Protein AF-A0A0C2IZR2-F1 (afdb_monomer)

Mean predicted aligned error: 8.66 Å

Foldseek 3Di:
DDDPPPPPPPPPPLVVLLVVLQVQLVVCVVVVVLQSSLVSLLVSLVSCVVVVPPPDDSLVSLVSSLVSCLVVVHPVSLVSLVVNLVVCVVVVVLLVSLLSLQVVLVSCCPRNVNNPSSVVSLVVSVVSCVVVVPDADALDQAADVVVPPDLVVLVVSLLVQWDFDDDPPDDTQTGGRDGNRRVVNNVVSLVVNLVVLVVVCVVVVPDPVSVVVNVQVVCCSPVSDNPPPVPPPPPPDPDDPDD

Secondary structure (DSSP, 8-state):
-------------HHHHHHHHHHHHHHHHHTT-HHHHHHHHHHHHHHHHHHT-TTS-HHHHHHHHHHHHHHTT-TTHHHHHHHHHHHHHHTT-HHHHHHHHHHHHHHHHHTS--HHHHHHHHHHHHHHHHHTT-----S-SS--GGG--SHHHHHHHHHTTEEEEE-TTS-EEEEE---TTTHHHHHHHHHHHHHHHHHHHHHHTT-HHHHHHHHHHHHHHHHS-GGGSTTS----PPP----

Organism: Thelohanellus kitauei (NCBI:txid669202)

Radius of gyration: 22.25 Å; Cα contacts (8 Å, |Δi|>4): 251; chains: 1; bounding box: 44×68×84 Å

Nearest PDB structures (foldseek):
  3j97-assembly1_H  TM=5.679E-01  e=3.092E-03  Rattus norvegicus
  1qqe-assembly1_A  TM=5.586E-01  e=1.164E-02  Saccharomyces cerevisiae
  3q15-assembly2_B-3  TM=6.117E-01  e=2.971E-01  Bacillus subtilis
  3q15-assembly1_A-2  TM=6.081E-01  e=7.931E-01  Bacillus subtilis
  8rte-assembly1_A  TM=4.780E-01  e=1.739E+00  Bacillus phage phi105

Solvent-accessible surface area (backbone atoms only — not comparable to full-atom values): 13686 Å² total; per-residue (Å²): 132,87,80,81,76,74,77,73,72,75,76,71,58,62,66,58,54,35,54,51,26,47,52,50,15,52,53,25,49,77,70,68,39,33,64,62,16,15,53,26,20,40,52,25,18,53,50,33,61,76,67,61,45,92,89,58,63,33,53,63,31,22,50,55,13,29,54,30,15,57,75,72,63,41,74,68,28,58,61,33,52,52,50,40,34,52,50,28,51,75,71,68,37,56,67,60,23,33,37,49,22,31,56,51,13,49,43,27,40,72,73,66,63,32,57,67,61,13,47,54,26,27,52,51,25,52,52,52,26,62,76,69,70,51,86,84,69,73,67,48,59,69,66,58,69,86,82,44,82,46,69,66,61,47,50,54,57,54,53,55,31,47,45,75,43,80,52,81,94,66,63,71,47,61,41,69,56,64,44,76,70,18,40,66,18,48,53,53,48,51,55,50,53,54,53,52,54,55,52,53,46,71,76,53,67,88,44,75,70,62,55,52,55,51,54,52,49,53,48,42,74,71,62,66,47,91,71,73,69,79,78,62,79,78,82,75,74,80,81,81,80,83,129

InterPro domains:
  IPR000744 NSF attachment protein [PF14938] (25-128)
  IPR011990 Tetratricopeptide-like helical domain superfamily [G3DSA:1.25.40.10] (6-137)
  IPR011990 Tetratricopeptide-like helical domain superfamily [SSF48452] (17-133)

pLDDT: mean 84.81, std 19.05, range [30.58, 98.69]

Structure (mmCIF, N/CA/C/O backbone):
data_AF-A0A0C2IZR2-F1
#
_entry.id   AF-A0A0C2IZR2-F1
#
loop_
_atom_site.group_PDB
_atom_site.id
_atom_site.type_symbol
_atom_site.label_atom_id
_atom_site.label_alt_id
_atom_site.label_comp_id
_atom_site.label_asym_id
_atom_site.label_entity_id
_atom_site.label_seq_id
_atom_site.pdbx_PDB_ins_code
_atom_site.Cartn_x
_atom_site.Cartn_y
_atom_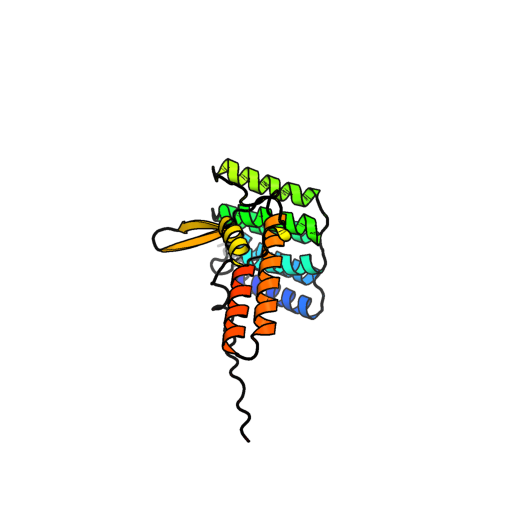site.Cartn_z
_atom_site.occupancy
_atom_site.B_iso_or_equiv
_atom_site.auth_seq_id
_atom_site.auth_comp_id
_atom_site.auth_asym_id
_atom_site.auth_atom_id
_atom_site.pdbx_PDB_model_num
ATOM 1 N N . MET A 1 1 ? 20.122 10.243 -57.648 1.00 49.22 1 MET A N 1
ATOM 2 C CA . MET A 1 1 ? 18.902 10.134 -56.819 1.00 49.22 1 MET A CA 1
ATOM 3 C C . MET A 1 1 ? 19.322 9.645 -55.444 1.00 49.22 1 MET A C 1
ATOM 5 O O . MET A 1 1 ? 19.945 8.592 -55.397 1.00 49.22 1 MET A O 1
ATOM 9 N N . PRO A 1 2 ? 19.104 10.403 -54.358 1.00 53.09 2 PRO A N 1
ATOM 10 C CA . PRO A 1 2 ? 19.532 9.972 -53.035 1.00 53.09 2 PRO A CA 1
ATOM 11 C C . PRO A 1 2 ? 18.584 8.883 -52.522 1.00 53.09 2 PRO A C 1
ATOM 13 O O . PRO A 1 2 ? 17.389 9.109 -52.339 1.00 53.09 2 PRO A O 1
ATOM 16 N N . THR A 1 3 ? 19.127 7.686 -52.327 1.00 60.25 3 THR A N 1
ATOM 17 C CA . THR A 1 3 ? 18.471 6.565 -51.657 1.00 60.25 3 THR A CA 1
ATOM 18 C C . THR A 1 3 ? 18.215 6.967 -50.211 1.00 60.25 3 THR A C 1
ATOM 20 O O . THR A 1 3 ? 19.129 7.052 -49.394 1.00 60.25 3 THR A O 1
ATOM 23 N N . ASN A 1 4 ? 16.954 7.260 -49.905 1.00 53.78 4 ASN A N 1
ATOM 24 C CA . ASN A 1 4 ? 16.486 7.499 -48.551 1.00 53.78 4 ASN A CA 1
ATOM 25 C C . ASN A 1 4 ? 16.528 6.160 -47.801 1.00 53.78 4 ASN A C 1
ATOM 27 O O . ASN A 1 4 ? 15.567 5.389 -47.820 1.00 53.78 4 ASN A O 1
ATOM 31 N N . ILE A 1 5 ? 17.687 5.850 -47.215 1.00 59.78 5 ILE A N 1
ATOM 32 C CA . ILE A 1 5 ? 17.858 4.744 -46.276 1.00 59.78 5 ILE A CA 1
ATOM 33 C C . ILE A 1 5 ? 17.049 5.133 -45.039 1.00 59.78 5 ILE A C 1
ATOM 35 O O . ILE A 1 5 ? 17.552 5.771 -44.115 1.00 59.78 5 ILE A O 1
ATOM 39 N N . ARG A 1 6 ? 15.758 4.782 -45.045 1.00 56.78 6 ARG A N 1
ATOM 40 C CA . ARG A 1 6 ? 14.949 4.720 -43.831 1.00 56.78 6 ARG A CA 1
ATOM 41 C C . ARG A 1 6 ? 15.668 3.750 -42.909 1.00 56.78 6 ARG A C 1
ATOM 43 O O . ARG A 1 6 ? 15.562 2.541 -43.085 1.00 56.78 6 ARG A O 1
ATOM 50 N N . GLN A 1 7 ? 16.422 4.291 -41.956 1.00 50.88 7 GLN A N 1
ATOM 51 C CA . GLN A 1 7 ? 16.846 3.555 -40.779 1.00 50.88 7 GLN A CA 1
ATOM 52 C C . GLN A 1 7 ? 15.573 2.962 -40.179 1.00 50.88 7 GLN A C 1
ATOM 54 O O . GLN A 1 7 ? 14.764 3.675 -39.580 1.00 50.88 7 GLN A O 1
ATOM 59 N N . SER A 1 8 ? 15.353 1.668 -40.406 1.00 53.56 8 SER A N 1
ATOM 60 C CA . SER A 1 8 ? 14.398 0.901 -39.633 1.00 53.56 8 SER A CA 1
ATOM 61 C C . SER A 1 8 ? 14.928 0.964 -38.212 1.00 53.56 8 SER A C 1
ATOM 63 O O . SER A 1 8 ? 15.852 0.229 -37.865 1.00 53.56 8 SER A O 1
ATOM 65 N N . LYS A 1 9 ? 14.420 1.910 -37.411 1.00 53.66 9 LYS A N 1
ATOM 66 C CA . LYS A 1 9 ? 14.539 1.832 -35.958 1.00 53.66 9 LYS A CA 1
ATOM 67 C C . LYS A 1 9 ? 14.111 0.413 -35.633 1.00 53.66 9 LYS A C 1
ATOM 69 O O . LYS A 1 9 ? 12.948 0.082 -35.861 1.00 53.66 9 LYS A O 1
ATOM 74 N N . SER A 1 10 ? 15.065 -0.431 -35.242 1.00 57.91 10 SER A N 1
ATOM 75 C CA . SER A 1 10 ? 14.760 -1.770 -34.772 1.00 57.91 10 SER A CA 1
ATOM 76 C C . SER A 1 10 ? 13.789 -1.540 -33.634 1.00 57.91 10 SER A C 1
ATOM 78 O O . SER A 1 10 ? 14.157 -0.941 -32.620 1.00 57.91 10 SER A O 1
ATOM 80 N N . TYR A 1 11 ? 12.525 -1.857 -33.876 1.00 61.53 11 TYR A N 1
ATOM 81 C CA . TYR A 1 11 ? 11.496 -1.797 -32.867 1.00 61.53 11 TYR A CA 1
ATOM 82 C C . TYR A 1 11 ? 11.918 -2.854 -31.860 1.00 61.53 11 TYR A C 1
ATOM 84 O O . TYR A 1 11 ? 11.708 -4.042 -32.085 1.00 61.53 11 TYR A O 1
ATOM 92 N N . ILE A 1 12 ? 12.682 -2.436 -30.849 1.00 73.44 12 ILE A N 1
ATOM 93 C CA . ILE A 1 12 ? 13.034 -3.323 -29.758 1.00 73.44 12 ILE A CA 1
ATOM 94 C C . ILE A 1 12 ? 11.690 -3.695 -29.164 1.00 73.44 12 ILE A C 1
ATOM 96 O O . ILE A 1 12 ? 10.932 -2.814 -28.754 1.00 73.44 12 ILE A O 1
ATOM 100 N N . ASP A 1 13 ? 11.374 -4.981 -29.226 1.00 90.31 13 ASP A N 1
ATOM 101 C CA . ASP A 1 13 ? 10.144 -5.505 -28.675 1.00 90.31 13 ASP A CA 1
ATOM 102 C C . ASP A 1 13 ? 10.165 -5.244 -27.167 1.00 90.31 13 ASP A C 1
ATOM 104 O O . ASP A 1 13 ? 10.861 -5.913 -26.405 1.00 90.31 13 ASP A O 1
ATOM 108 N N . VAL A 1 14 ? 9.455 -4.200 -26.742 1.00 91.25 14 VAL A N 1
ATOM 109 C CA . VAL A 1 14 ? 9.407 -3.762 -25.345 1.00 91.25 14 VAL A CA 1
ATOM 110 C C . VAL A 1 14 ? 8.859 -4.884 -24.458 1.00 91.25 14 VAL A C 1
ATOM 112 O O . VAL A 1 14 ? 9.279 -5.011 -23.308 1.00 91.25 14 VAL A O 1
ATOM 115 N N . GLY A 1 15 ? 7.995 -5.745 -25.010 1.00 91.56 15 GLY A N 1
ATOM 116 C CA . GLY A 1 15 ? 7.518 -6.949 -24.336 1.00 91.56 15 GLY A CA 1
ATOM 117 C C . GLY A 1 15 ? 8.670 -7.885 -23.979 1.00 91.56 15 GLY A C 1
ATOM 118 O O . GLY A 1 15 ? 8.774 -8.314 -22.832 1.00 91.56 15 GLY A O 1
ATOM 119 N N . SER A 1 16 ? 9.599 -8.120 -24.910 1.00 93.25 16 SER A N 1
ATOM 120 C CA . SER A 1 16 ? 10.791 -8.934 -24.639 1.00 93.25 16 SER A CA 1
ATOM 121 C C . SER A 1 16 ? 11.684 -8.344 -23.540 1.00 93.25 16 SER A C 1
ATOM 123 O O . SER A 1 16 ? 12.190 -9.090 -22.704 1.00 93.25 16 SER A O 1
ATOM 125 N N . ILE A 1 17 ? 11.835 -7.011 -23.476 1.00 95.06 17 ILE A N 1
ATOM 126 C CA . ILE A 1 17 ? 12.589 -6.351 -22.395 1.00 95.06 17 ILE A CA 1
ATOM 127 C C . ILE A 1 17 ? 11.909 -6.613 -21.051 1.00 95.06 17 ILE A C 1
ATOM 129 O O . ILE A 1 17 ? 12.579 -7.003 -20.097 1.00 95.06 17 ILE A O 1
ATOM 133 N N . TYR A 1 18 ? 10.592 -6.408 -20.976 1.00 95.62 18 TYR A N 1
ATOM 134 C CA . TYR A 1 18 ? 9.828 -6.644 -19.755 1.00 95.62 18 TYR A CA 1
ATOM 135 C C . TYR A 1 18 ? 9.973 -8.092 -19.272 1.00 95.62 18 TYR A C 1
ATOM 137 O O . TYR A 1 18 ? 10.346 -8.313 -18.122 1.00 95.62 18 TYR A O 1
ATOM 145 N N . VAL A 1 19 ? 9.749 -9.074 -20.153 1.00 95.75 19 VAL A N 1
ATOM 146 C CA . VAL A 1 19 ? 9.847 -10.504 -19.813 1.00 95.75 19 VAL A CA 1
ATOM 147 C C . VAL A 1 19 ? 11.253 -10.861 -19.328 1.00 95.75 19 VAL A C 1
ATOM 149 O O . VAL A 1 19 ? 11.392 -11.566 -18.329 1.00 95.75 19 VAL A O 1
ATOM 152 N N . ASN A 1 20 ? 12.295 -10.330 -19.972 1.00 96.50 20 ASN A N 1
ATOM 153 C CA . ASN A 1 20 ? 13.675 -10.547 -19.539 1.00 96.50 20 ASN A CA 1
ATOM 154 C C . ASN A 1 20 ? 13.940 -9.967 -18.143 1.00 96.50 20 ASN A C 1
ATOM 156 O O . ASN A 1 20 ? 14.563 -10.634 -17.322 1.00 96.50 20 ASN A O 1
ATOM 160 N N . LEU A 1 21 ? 13.457 -8.755 -17.849 1.00 97.88 21 LEU A N 1
ATOM 161 C CA . LEU A 1 21 ? 13.617 -8.140 -16.526 1.00 97.88 21 LEU A CA 1
ATOM 162 C C . LEU A 1 21 ? 12.869 -8.918 -15.437 1.00 97.88 21 LEU A C 1
ATOM 164 O O . LEU A 1 21 ? 13.428 -9.135 -14.365 1.00 97.88 21 LEU A O 1
ATOM 168 N N . MET A 1 22 ? 11.652 -9.392 -15.722 1.00 98.06 22 MET A N 1
ATOM 169 C CA . MET A 1 22 ? 10.899 -10.261 -14.809 1.00 98.06 22 MET A CA 1
ATOM 170 C C . MET A 1 22 ? 11.651 -11.570 -14.539 1.00 98.06 22 MET A C 1
ATOM 172 O O . MET A 1 22 ? 11.776 -11.982 -13.391 1.00 98.06 22 MET A O 1
ATOM 176 N N . HIS A 1 23 ? 12.208 -12.201 -15.577 1.00 97.81 23 HIS A N 1
ATOM 177 C CA . HIS A 1 23 ? 12.987 -13.431 -15.424 1.00 97.81 23 HIS A CA 1
ATOM 178 C C . HIS A 1 23 ? 14.264 -13.219 -14.600 1.00 97.81 23 HIS A C 1
ATOM 180 O O . HIS A 1 23 ? 14.569 -14.032 -13.728 1.00 97.81 23 HIS A O 1
ATOM 186 N N . ILE A 1 24 ? 14.980 -12.112 -14.833 1.00 98.25 24 ILE A N 1
ATOM 187 C CA . ILE A 1 24 ? 16.135 -11.718 -14.016 1.00 98.25 24 ILE A CA 1
ATOM 188 C C . ILE A 1 24 ? 15.706 -11.563 -12.556 1.00 98.25 24 ILE A C 1
ATOM 190 O O . ILE A 1 24 ? 16.357 -12.130 -11.685 1.00 98.25 24 ILE A O 1
ATOM 194 N N . ALA A 1 25 ? 14.604 -10.858 -12.287 1.00 98.31 25 ALA A N 1
ATOM 195 C CA . ALA A 1 25 ? 14.116 -10.661 -10.926 1.00 98.31 25 ALA A CA 1
ATOM 196 C C . ALA A 1 25 ? 13.839 -11.994 -10.208 1.00 98.31 25 ALA A C 1
ATOM 198 O O . ALA A 1 25 ? 14.277 -12.178 -9.072 1.00 98.31 25 ALA A O 1
ATOM 199 N N . GLU A 1 26 ? 13.193 -12.953 -10.880 1.00 98.12 26 GLU A N 1
ATOM 200 C CA . GLU A 1 26 ? 12.957 -14.288 -10.313 1.00 98.12 26 GLU A CA 1
ATOM 201 C C . GLU A 1 26 ? 14.260 -15.049 -10.046 1.00 98.12 26 GLU A C 1
ATOM 203 O O . GLU A 1 26 ? 14.418 -15.625 -8.970 1.00 98.12 26 GLU A O 1
ATOM 208 N N . ILE A 1 27 ? 15.227 -15.019 -10.973 1.00 98.25 27 ILE A N 1
ATOM 209 C CA . ILE A 1 27 ? 16.548 -15.628 -10.744 1.00 98.25 27 ILE A CA 1
ATOM 210 C C . ILE A 1 27 ? 17.192 -15.021 -9.494 1.00 98.25 27 ILE A C 1
ATOM 212 O O . ILE A 1 27 ? 17.610 -15.765 -8.607 1.00 98.25 27 ILE A O 1
ATOM 216 N N . MET A 1 28 ? 17.207 -13.694 -9.371 1.00 98.38 28 MET A N 1
ATOM 217 C CA . MET A 1 28 ? 17.803 -13.020 -8.214 1.00 98.38 28 MET A CA 1
ATOM 218 C C . MET A 1 28 ? 17.102 -13.400 -6.901 1.00 98.38 28 MET A C 1
ATOM 220 O O . MET A 1 28 ? 17.774 -13.675 -5.906 1.00 98.38 28 MET A O 1
ATOM 224 N N . LYS A 1 29 ? 15.769 -13.567 -6.895 1.00 97.50 29 LYS A N 1
ATOM 225 C CA . LYS A 1 29 ? 15.043 -14.114 -5.728 1.00 97.50 29 LYS A CA 1
ATOM 226 C C . LYS A 1 29 ? 15.522 -15.513 -5.358 1.00 97.50 29 LYS A C 1
ATOM 228 O O . LYS A 1 29 ? 15.758 -15.772 -4.179 1.00 97.50 29 LYS A O 1
ATOM 233 N N . THR A 1 30 ? 15.694 -16.409 -6.336 1.00 97.56 30 THR A N 1
ATOM 234 C CA . THR A 1 30 ? 16.183 -17.777 -6.064 1.00 97.56 30 THR A CA 1
ATOM 235 C C . THR A 1 30 ? 17.601 -17.801 -5.496 1.00 97.56 30 THR A C 1
ATOM 237 O O . THR A 1 30 ? 17.929 -18.687 -4.708 1.00 97.56 30 THR A O 1
ATOM 240 N N . LEU A 1 31 ? 18.418 -16.803 -5.839 1.00 97.44 31 LEU A N 1
ATOM 241 C CA . LEU A 1 31 ? 19.775 -16.626 -5.321 1.00 97.44 31 LEU A CA 1
ATOM 242 C C . LEU A 1 31 ? 19.822 -15.885 -3.973 1.00 97.44 31 LEU A C 1
ATOM 244 O O . LEU A 1 31 ? 20.893 -15.764 -3.387 1.00 97.44 31 LEU A O 1
ATOM 248 N N . ASN A 1 32 ? 18.675 -15.451 -3.438 1.00 96.94 32 ASN A N 1
ATOM 249 C CA . ASN A 1 32 ? 18.556 -14.565 -2.272 1.00 96.94 32 ASN A CA 1
ATOM 250 C C . ASN A 1 32 ? 19.198 -13.175 -2.460 1.00 96.94 32 ASN A C 1
ATOM 252 O O . ASN A 1 32 ? 19.491 -12.489 -1.479 1.00 96.94 32 ASN A O 1
ATOM 256 N N . GLU A 1 33 ? 19.354 -12.731 -3.705 1.00 97.88 33 GLU A N 1
ATOM 257 C CA . GLU A 1 33 ? 19.797 -11.387 -4.097 1.00 97.88 33 GLU A CA 1
ATOM 258 C C . GLU A 1 33 ? 18.574 -10.456 -4.175 1.00 97.88 33 GLU A C 1
ATOM 260 O O . GLU A 1 33 ? 18.089 -10.056 -5.234 1.00 97.88 33 GLU A O 1
ATOM 265 N N . TRP A 1 34 ? 17.971 -10.197 -3.012 1.00 97.88 34 TRP A N 1
ATOM 266 C CA . TRP A 1 34 ? 16.674 -9.517 -2.916 1.00 97.88 34 TRP A CA 1
ATOM 267 C C . TRP A 1 34 ? 16.710 -8.053 -3.365 1.00 97.88 34 TRP A C 1
ATOM 269 O O . TRP A 1 34 ? 15.689 -7.536 -3.817 1.00 97.88 34 TRP A O 1
ATOM 279 N N . GLU A 1 35 ? 17.853 -7.374 -3.249 1.00 98.44 35 GLU A N 1
ATOM 280 C CA . GLU A 1 35 ? 17.975 -5.985 -3.692 1.00 98.44 35 GLU A CA 1
ATOM 281 C C . GLU A 1 35 ? 17.959 -5.898 -5.222 1.00 98.44 35 GLU A C 1
ATOM 283 O O . GLU A 1 35 ? 17.175 -5.138 -5.793 1.00 98.44 35 GLU A O 1
ATOM 288 N N . GLU A 1 36 ? 18.753 -6.739 -5.879 1.00 98.56 36 GLU A N 1
ATOM 289 C CA . GLU A 1 36 ? 18.848 -6.873 -7.329 1.00 98.56 36 GLU A CA 1
ATOM 290 C C . GLU A 1 36 ? 17.519 -7.339 -7.930 1.00 98.56 36 GLU A C 1
ATOM 292 O O . GLU A 1 36 ? 17.088 -6.818 -8.962 1.00 98.56 36 GLU A O 1
ATOM 297 N N . ALA A 1 37 ? 16.823 -8.262 -7.257 1.00 98.44 37 ALA A N 1
ATOM 298 C CA . ALA A 1 37 ? 15.464 -8.652 -7.621 1.00 98.44 37 ALA A CA 1
ATOM 299 C C . ALA A 1 37 ? 14.497 -7.457 -7.588 1.00 98.44 37 ALA A C 1
ATOM 301 O O . ALA A 1 37 ? 13.755 -7.220 -8.546 1.00 98.44 37 ALA A O 1
ATOM 302 N N . GLY A 1 38 ? 14.534 -6.673 -6.505 1.00 98.31 38 GLY A N 1
ATOM 303 C CA . GLY A 1 38 ? 13.704 -5.480 -6.348 1.00 98.31 38 GLY A CA 1
ATOM 304 C C . GLY A 1 38 ? 13.979 -4.426 -7.422 1.00 98.31 38 GLY A C 1
ATOM 305 O O . GLY A 1 38 ? 13.034 -3.852 -7.973 1.00 98.31 38 GLY A O 1
ATOM 306 N N . ASP A 1 39 ? 15.251 -4.209 -7.768 1.00 98.69 39 ASP A N 1
ATOM 307 C CA . ASP A 1 39 ? 15.683 -3.284 -8.823 1.00 98.69 39 ASP A CA 1
ATOM 308 C C . ASP A 1 39 ? 15.262 -3.766 -10.226 1.00 98.69 39 ASP A C 1
ATOM 310 O O . ASP A 1 39 ? 14.846 -2.957 -11.069 1.00 98.69 39 ASP A O 1
ATOM 314 N N . ALA A 1 40 ? 15.313 -5.077 -10.483 1.00 98.56 40 ALA A N 1
ATOM 315 C CA . ALA A 1 40 ? 14.872 -5.676 -11.742 1.00 98.56 40 ALA A CA 1
ATOM 316 C C . ALA A 1 40 ? 13.352 -5.536 -11.943 1.00 98.56 40 ALA A C 1
ATOM 318 O O . ALA A 1 40 ? 12.929 -5.038 -12.992 1.00 98.56 40 ALA A O 1
ATOM 319 N N . TYR A 1 41 ? 12.530 -5.854 -10.932 1.00 98.62 41 TYR A N 1
ATOM 320 C CA . TYR A 1 41 ? 11.082 -5.598 -10.995 1.00 98.62 41 TYR A CA 1
ATOM 321 C C . TYR A 1 41 ? 10.768 -4.111 -11.148 1.00 98.62 41 TYR A C 1
ATOM 323 O O . TYR A 1 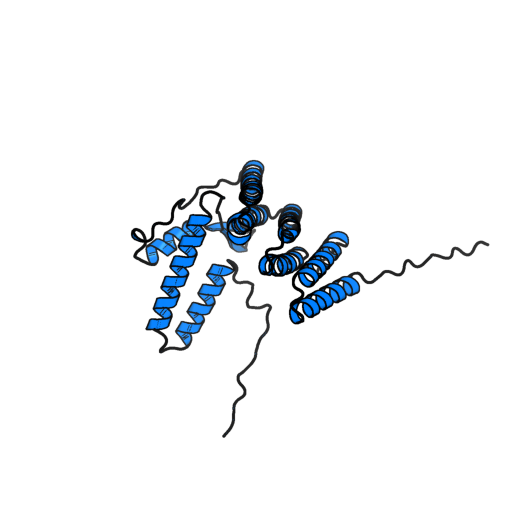41 ? 9.938 -3.737 -11.976 1.00 98.62 41 TYR A O 1
ATOM 331 N N . PHE A 1 42 ? 11.456 -3.234 -10.408 1.00 98.62 42 PHE A N 1
ATOM 332 C CA . PHE A 1 42 ? 11.253 -1.790 -10.537 1.00 98.62 42 PHE A CA 1
ATOM 333 C C . PHE A 1 42 ? 11.512 -1.318 -11.974 1.00 98.62 42 PHE A C 1
ATOM 335 O O . PHE A 1 42 ? 10.741 -0.540 -12.539 1.00 98.62 42 PHE A O 1
ATOM 342 N N . SER A 1 43 ? 12.586 -1.816 -12.589 1.00 98.25 43 SER A N 1
ATOM 343 C CA . SER A 1 43 ? 12.948 -1.506 -13.975 1.00 98.25 43 SER A CA 1
ATOM 344 C C . SER A 1 43 ? 11.919 -2.045 -14.973 1.00 98.25 43 SER A C 1
ATOM 346 O O . SER A 1 43 ? 11.586 -1.359 -15.946 1.00 98.25 43 SER A O 1
ATOM 348 N N . ALA A 1 44 ? 11.375 -3.240 -14.722 1.00 98.00 44 ALA A N 1
ATOM 349 C CA . ALA A 1 44 ? 10.292 -3.812 -15.516 1.00 98.00 44 ALA A CA 1
ATOM 350 C C . ALA A 1 44 ? 9.039 -2.922 -15.452 1.00 98.00 44 ALA A C 1
ATOM 352 O O . ALA A 1 44 ? 8.502 -2.548 -16.495 1.00 98.00 44 ALA A O 1
ATOM 353 N N . ALA A 1 45 ? 8.637 -2.490 -14.254 1.00 97.81 45 ALA A N 1
ATOM 354 C CA . ALA A 1 45 ? 7.491 -1.606 -14.047 1.00 97.81 45 ALA A CA 1
ATOM 355 C C . ALA A 1 45 ? 7.672 -0.245 -14.746 1.00 97.81 45 ALA A C 1
ATOM 357 O O . ALA A 1 45 ? 6.803 0.196 -15.493 1.00 97.81 45 ALA A O 1
ATOM 358 N N . VAL A 1 46 ? 8.849 0.383 -14.615 1.00 97.75 46 VAL A N 1
ATOM 359 C CA . VAL A 1 46 ? 9.176 1.634 -15.331 1.00 97.75 46 VAL A CA 1
ATOM 360 C C . VAL A 1 46 ? 9.082 1.465 -16.851 1.00 97.75 46 VAL A C 1
ATOM 362 O O . VAL A 1 46 ? 8.683 2.396 -17.554 1.00 97.75 46 VAL A O 1
ATOM 365 N N . THR A 1 47 ? 9.458 0.295 -17.372 1.00 96.56 47 THR A N 1
ATOM 366 C CA . THR A 1 47 ? 9.353 -0.014 -18.803 1.00 96.56 47 THR A CA 1
ATOM 367 C C . THR A 1 47 ? 7.888 -0.074 -19.237 1.00 96.56 47 THR A C 1
ATOM 369 O O . THR A 1 47 ? 7.529 0.536 -20.246 1.00 96.56 47 THR A O 1
ATOM 372 N N . VAL A 1 48 ? 7.031 -0.730 -18.452 1.00 95.75 48 VAL A N 1
ATOM 373 C CA . VAL A 1 48 ? 5.580 -0.790 -18.694 1.00 95.75 48 VAL A CA 1
ATOM 374 C C . VAL A 1 48 ? 4.969 0.611 -18.698 1.00 95.75 48 VAL A C 1
ATOM 376 O O . VAL A 1 48 ? 4.327 0.977 -19.682 1.00 95.75 48 VAL A O 1
ATOM 379 N N . ASP A 1 49 ? 5.246 1.422 -17.673 1.00 95.56 49 ASP A N 1
ATOM 380 C CA . ASP A 1 49 ? 4.721 2.788 -17.535 1.00 95.56 49 ASP A CA 1
ATOM 381 C C . ASP A 1 49 ? 5.150 3.689 -18.701 1.00 95.56 49 ASP A C 1
ATOM 383 O O . ASP A 1 49 ? 4.338 4.388 -19.313 1.00 95.56 49 ASP A O 1
ATOM 387 N N . ARG A 1 50 ? 6.445 3.665 -19.050 1.00 96.00 50 ARG A N 1
ATOM 388 C CA . ARG A 1 50 ? 7.004 4.503 -20.124 1.00 96.00 50 ARG A CA 1
ATOM 389 C C . ARG A 1 50 ? 6.385 4.179 -21.480 1.00 96.00 50 ARG A C 1
ATOM 391 O O . ARG A 1 50 ? 6.195 5.086 -22.292 1.00 96.00 50 ARG A O 1
ATOM 398 N N . HIS A 1 51 ? 6.129 2.902 -21.741 1.00 95.06 51 HIS A N 1
ATOM 399 C CA . HIS A 1 51 ? 5.656 2.428 -23.039 1.00 95.06 51 HIS A CA 1
ATOM 400 C C . HIS A 1 51 ? 4.142 2.182 -23.090 1.00 95.06 51 HIS A C 1
ATOM 402 O O . HIS A 1 51 ? 3.633 1.883 -24.168 1.00 95.06 51 HIS A O 1
ATOM 408 N N . LYS A 1 52 ? 3.428 2.364 -21.968 1.00 93.88 52 LYS A N 1
ATOM 409 C CA . LYS A 1 52 ? 1.973 2.189 -21.828 1.00 93.88 52 LYS A CA 1
ATOM 410 C C . LYS A 1 52 ? 1.486 0.843 -22.373 1.00 93.88 52 LYS A C 1
ATOM 412 O O . LYS A 1 52 ? 0.606 0.797 -23.230 1.00 93.88 52 LYS A O 1
ATOM 417 N N . ILE A 1 53 ? 2.095 -0.252 -21.918 1.00 91.69 53 ILE A N 1
ATOM 418 C CA . ILE A 1 53 ? 1.774 -1.602 -22.407 1.00 91.69 53 ILE A CA 1
ATOM 419 C C . ILE A 1 53 ? 0.397 -2.028 -21.855 1.00 91.69 53 ILE A C 1
ATOM 421 O O . ILE A 1 53 ? 0.284 -2.258 -20.655 1.00 91.69 53 ILE A O 1
ATOM 425 N N . PRO A 1 54 ? -0.654 -2.166 -22.688 1.00 86.69 54 PRO A N 1
ATOM 426 C CA . PRO A 1 54 ? -2.049 -2.182 -22.221 1.00 86.69 54 PRO A CA 1
ATOM 427 C C . PRO A 1 54 ? -2.489 -3.463 -21.493 1.00 86.69 54 PRO A C 1
ATOM 429 O O . PRO A 1 54 ? -3.575 -3.493 -20.927 1.00 86.69 54 PRO A O 1
ATOM 432 N N . TYR A 1 55 ? -1.680 -4.523 -21.517 1.00 90.12 55 TYR A N 1
ATOM 433 C CA . TYR A 1 55 ? -1.989 -5.828 -20.913 1.00 90.12 55 TYR A CA 1
ATOM 434 C C . TYR A 1 55 ? -1.103 -6.168 -19.708 1.00 90.12 55 TYR A C 1
ATOM 436 O O . TYR A 1 55 ? -1.257 -7.234 -19.116 1.00 90.12 55 TYR A O 1
ATOM 444 N N . ILE A 1 56 ? -0.170 -5.287 -19.340 1.00 91.94 56 ILE A N 1
ATOM 445 C CA . ILE A 1 56 ? 0.724 -5.493 -18.199 1.00 91.94 56 ILE A CA 1
ATOM 446 C C . ILE A 1 56 ? 0.400 -4.447 -17.142 1.00 91.94 56 ILE A C 1
ATOM 448 O O . ILE A 1 56 ? 0.390 -3.253 -17.423 1.00 91.94 56 ILE A O 1
ATOM 452 N N . SER A 1 57 ? 0.167 -4.893 -15.909 1.00 94.62 57 SER A N 1
ATOM 453 C CA . SER A 1 57 ? -0.046 -3.980 -14.790 1.00 94.62 57 SER A CA 1
ATOM 454 C C . SER A 1 57 ? 1.296 -3.477 -14.252 1.00 94.62 57 SER A C 1
ATOM 456 O O . SER A 1 57 ? 2.045 -4.221 -13.608 1.00 94.62 57 SER A O 1
ATOM 458 N N . GLY A 1 58 ? 1.593 -2.197 -14.504 1.00 95.25 58 GLY A N 1
ATOM 459 C CA . GLY A 1 58 ? 2.735 -1.504 -13.900 1.00 95.25 58 GLY A CA 1
ATOM 460 C C . GLY A 1 58 ? 2.654 -1.520 -12.371 1.00 95.25 58 GLY A C 1
ATOM 461 O O . GLY A 1 58 ? 3.641 -1.839 -11.712 1.00 95.25 58 GLY A O 1
ATOM 462 N N . ILE A 1 59 ? 1.451 -1.311 -11.819 1.00 96.12 59 ILE A N 1
ATOM 463 C CA . ILE A 1 59 ? 1.157 -1.372 -10.377 1.00 96.12 59 ILE A CA 1
ATOM 464 C C . ILE A 1 59 ? 1.588 -2.714 -9.774 1.00 96.12 59 ILE A C 1
ATOM 466 O O . ILE A 1 59 ? 2.452 -2.717 -8.900 1.00 96.12 59 ILE A O 1
ATOM 470 N N . LYS A 1 60 ? 1.094 -3.846 -10.302 1.00 96.38 60 LYS A N 1
ATOM 471 C CA . LYS A 1 60 ? 1.473 -5.184 -9.801 1.00 96.38 60 LYS A CA 1
ATOM 472 C C . LYS A 1 60 ? 2.982 -5.420 -9.865 1.00 96.38 60 LYS A C 1
ATOM 474 O O . LYS A 1 60 ? 3.567 -6.048 -8.992 1.00 96.38 60 LYS A O 1
ATOM 479 N N . THR A 1 61 ? 3.635 -4.892 -10.898 1.00 97.88 61 THR A N 1
ATOM 480 C CA . THR A 1 61 ? 5.087 -5.035 -11.051 1.00 97.88 61 THR A CA 1
ATOM 481 C C . THR A 1 61 ? 5.853 -4.187 -10.018 1.00 97.88 61 THR A C 1
ATOM 483 O O . THR A 1 61 ? 6.870 -4.634 -9.486 1.00 97.88 61 THR A O 1
ATOM 486 N N . TYR A 1 62 ? 5.363 -2.992 -9.667 1.00 98.31 62 TYR A N 1
ATOM 487 C CA . TYR A 1 62 ? 5.914 -2.212 -8.553 1.00 98.31 62 TYR A CA 1
ATOM 488 C C . TYR A 1 62 ? 5.676 -2.872 -7.190 1.00 98.31 62 TYR A C 1
ATOM 490 O O . TYR A 1 62 ? 6.555 -2.793 -6.335 1.00 98.31 62 TYR A O 1
ATOM 498 N N . GLU A 1 63 ? 4.540 -3.537 -6.983 1.00 97.44 63 GLU A N 1
ATOM 499 C CA . GLU A 1 63 ? 4.246 -4.280 -5.748 1.00 97.44 63 GLU A CA 1
ATOM 500 C C . GLU A 1 63 ? 5.230 -5.439 -5.526 1.00 97.44 63 GLU A C 1
ATOM 502 O O . GLU A 1 63 ? 5.745 -5.599 -4.421 1.00 97.44 63 GLU A O 1
ATOM 507 N N . LEU A 1 64 ? 5.610 -6.164 -6.584 1.00 97.56 64 LEU A N 1
ATOM 508 C CA . LEU A 1 64 ? 6.672 -7.180 -6.507 1.00 97.56 64 LEU A CA 1
ATOM 509 C C . LEU A 1 64 ? 8.028 -6.575 -6.105 1.00 97.56 64 LEU A C 1
ATOM 511 O O . LEU A 1 64 ? 8.760 -7.135 -5.290 1.00 97.56 64 LEU A O 1
ATOM 515 N N . SER A 1 65 ? 8.358 -5.393 -6.635 1.00 98.12 65 SER A N 1
ATOM 516 C CA . SER A 1 65 ? 9.562 -4.652 -6.234 1.00 98.12 65 SER A CA 1
ATOM 517 C C . SER A 1 65 ? 9.522 -4.250 -4.752 1.00 98.12 65 SER A C 1
ATOM 519 O O . SER A 1 65 ? 10.516 -4.394 -4.037 1.00 98.12 65 SER A O 1
ATOM 521 N N . ILE A 1 66 ? 8.364 -3.782 -4.276 1.00 97.81 66 ILE A N 1
ATOM 522 C CA . ILE A 1 66 ? 8.120 -3.440 -2.870 1.00 97.81 66 ILE A CA 1
ATOM 523 C C . ILE A 1 66 ? 8.352 -4.652 -1.968 1.00 97.81 66 ILE A C 1
ATOM 525 O O . ILE A 1 66 ? 9.059 -4.521 -0.971 1.00 97.81 66 ILE A O 1
ATOM 529 N N . GLU A 1 67 ? 7.797 -5.815 -2.315 1.00 97.44 67 GLU A N 1
ATOM 530 C CA . GLU A 1 67 ? 7.950 -7.055 -1.545 1.00 97.44 67 GLU A CA 1
ATOM 531 C C . GLU A 1 67 ? 9.433 -7.401 -1.336 1.00 97.44 67 GLU A C 1
ATOM 533 O O . GLU A 1 67 ? 9.879 -7.626 -0.206 1.00 97.44 67 GLU A O 1
ATOM 538 N N . CYS A 1 68 ? 10.221 -7.359 -2.415 1.00 97.50 68 CYS A N 1
ATOM 539 C CA . CYS A 1 68 ? 11.662 -7.590 -2.370 1.00 97.50 68 CYS A CA 1
ATOM 540 C C . CYS A 1 68 ? 12.378 -6.603 -1.437 1.00 97.50 68 CYS A C 1
ATOM 542 O O . CYS A 1 68 ? 13.146 -7.019 -0.566 1.00 97.50 68 CYS A O 1
ATOM 544 N N . PHE A 1 69 ? 12.111 -5.301 -1.570 1.00 98.12 69 PHE A N 1
ATOM 545 C CA . PHE A 1 69 ? 12.771 -4.285 -0.748 1.00 98.12 69 PHE A CA 1
ATOM 546 C C . PHE A 1 69 ? 12.338 -4.318 0.719 1.00 98.12 69 PHE A C 1
ATOM 548 O O . PHE A 1 69 ? 13.177 -4.104 1.596 1.00 98.12 69 PHE A O 1
ATOM 555 N N . LEU A 1 70 ? 11.071 -4.623 1.012 1.00 96.38 70 LEU A N 1
ATOM 556 C CA . LEU A 1 70 ? 10.575 -4.793 2.381 1.00 96.38 70 LEU A CA 1
ATOM 557 C C . LEU A 1 70 ? 11.300 -5.931 3.100 1.00 96.38 70 LEU A C 1
ATOM 559 O O . LEU A 1 70 ? 11.673 -5.780 4.264 1.00 96.38 70 LEU A O 1
ATOM 563 N N . ARG A 1 71 ? 11.566 -7.039 2.400 1.00 95.88 71 ARG A N 1
ATOM 564 C CA . ARG A 1 71 ? 12.250 -8.210 2.967 1.00 95.88 71 ARG A CA 1
ATOM 565 C C . ARG A 1 71 ? 13.646 -7.896 3.503 1.00 95.88 71 ARG A C 1
ATOM 567 O O . ARG A 1 71 ? 14.039 -8.449 4.527 1.00 95.88 71 ARG A O 1
ATOM 574 N N . ILE A 1 72 ? 14.369 -6.994 2.843 1.00 97.12 72 ILE A N 1
ATOM 575 C CA . ILE A 1 72 ? 15.703 -6.530 3.264 1.00 97.12 72 ILE A CA 1
ATOM 576 C C . ILE A 1 72 ? 15.683 -5.152 3.935 1.00 97.12 72 ILE A C 1
ATOM 578 O O . ILE A 1 72 ? 16.740 -4.583 4.192 1.00 97.12 72 ILE A O 1
ATOM 582 N N . ARG A 1 73 ? 14.494 -4.601 4.215 1.00 96.94 73 ARG A N 1
ATOM 583 C CA . ARG A 1 73 ? 14.300 -3.259 4.790 1.00 96.94 73 ARG A CA 1
ATOM 584 C C . ARG A 1 73 ? 15.041 -2.152 4.020 1.00 96.94 73 ARG A C 1
ATOM 586 O O . ARG A 1 73 ? 15.543 -1.201 4.615 1.00 96.94 73 ARG A O 1
ATOM 593 N N . SER A 1 74 ? 15.094 -2.250 2.690 1.00 98.06 74 SER A N 1
ATOM 594 C CA . SER A 1 74 ? 15.724 -1.238 1.835 1.00 98.06 74 SER A CA 1
ATOM 595 C C . SER A 1 74 ? 14.803 -0.038 1.619 1.00 98.06 74 SER A C 1
ATOM 597 O O . SER A 1 74 ? 13.657 -0.178 1.183 1.00 98.06 74 SER A O 1
ATOM 599 N N . THR A 1 75 ? 15.321 1.169 1.849 1.00 98.19 75 THR A N 1
ATOM 600 C CA . THR A 1 75 ? 14.586 2.430 1.636 1.00 98.19 75 THR A CA 1
ATOM 601 C C . THR A 1 75 ? 14.251 2.690 0.164 1.00 98.19 75 THR A C 1
ATOM 603 O O . THR A 1 75 ? 13.421 3.551 -0.136 1.00 98.19 75 THR A O 1
ATOM 606 N N . LYS A 1 76 ? 14.809 1.906 -0.774 1.00 98.50 76 LYS A N 1
ATOM 607 C CA . LYS A 1 76 ? 14.388 1.897 -2.186 1.00 98.50 76 LYS A CA 1
ATOM 608 C C . LYS A 1 76 ? 12.889 1.611 -2.349 1.00 98.50 76 LYS A C 1
ATOM 610 O O . LYS A 1 76 ? 12.287 2.140 -3.287 1.00 98.50 76 LYS A O 1
ATOM 615 N N . ALA A 1 77 ? 12.267 0.896 -1.402 1.00 98.06 77 ALA A N 1
ATOM 616 C CA . ALA A 1 77 ? 10.820 0.669 -1.359 1.00 98.06 77 ALA A CA 1
ATOM 617 C C . ALA A 1 77 ? 10.007 1.969 -1.472 1.00 98.06 77 ALA A C 1
ATOM 619 O O . ALA A 1 77 ? 8.970 1.989 -2.130 1.00 98.06 77 ALA A O 1
ATOM 620 N N . TYR A 1 78 ? 10.504 3.081 -0.915 1.00 98.50 78 TYR A N 1
ATOM 621 C CA . TYR A 1 78 ? 9.798 4.367 -0.921 1.00 98.50 78 TYR A CA 1
ATOM 622 C C . TYR A 1 78 ? 9.532 4.884 -2.334 1.00 98.50 78 TYR A C 1
ATOM 624 O O . TYR A 1 78 ? 8.491 5.487 -2.602 1.00 98.50 78 TYR A O 1
ATOM 632 N N . ARG A 1 79 ? 10.464 4.637 -3.260 1.00 98.38 79 ARG A N 1
ATOM 633 C CA . ARG A 1 79 ? 10.298 5.032 -4.660 1.00 98.38 79 ARG A CA 1
ATOM 634 C C . ARG A 1 79 ? 9.212 4.200 -5.336 1.00 98.38 79 ARG A C 1
ATOM 636 O O . ARG A 1 79 ? 8.430 4.753 -6.107 1.00 98.38 79 ARG A O 1
ATOM 643 N N . SER A 1 80 ? 9.153 2.905 -5.038 1.00 98.38 80 SER A N 1
ATOM 644 C CA . SER A 1 80 ? 8.111 2.008 -5.539 1.00 98.38 80 SER A CA 1
ATOM 645 C C . SER A 1 80 ? 6.738 2.355 -4.948 1.00 98.38 80 SER A C 1
ATOM 647 O O . SER A 1 80 ? 5.774 2.441 -5.702 1.00 98.38 80 SER A O 1
ATOM 649 N N . PHE A 1 81 ? 6.654 2.686 -3.651 1.00 98.44 81 PHE A N 1
ATOM 650 C CA . PHE A 1 81 ? 5.427 3.184 -3.005 1.00 98.44 81 PHE A CA 1
ATOM 651 C C . PHE A 1 81 ? 4.843 4.388 -3.740 1.00 98.44 81 PHE A C 1
ATOM 653 O O . PHE A 1 81 ? 3.678 4.387 -4.137 1.00 98.44 81 PHE A O 1
ATOM 660 N N . GLN A 1 82 ? 5.678 5.406 -3.973 1.00 98.56 82 GLN A N 1
ATOM 661 C CA . GLN A 1 82 ? 5.260 6.613 -4.676 1.00 98.56 82 GLN A CA 1
ATOM 662 C C . GLN A 1 82 ? 4.772 6.290 -6.093 1.00 98.56 82 GLN A C 1
ATOM 664 O O . GLN A 1 82 ? 3.766 6.845 -6.522 1.00 98.56 82 GLN A O 1
ATOM 669 N N . LYS A 1 83 ? 5.438 5.366 -6.798 1.00 98.19 83 LYS A N 1
ATOM 670 C CA . LYS A 1 83 ? 5.039 4.952 -8.146 1.00 98.19 83 LYS A CA 1
ATOM 671 C C . LYS A 1 83 ? 3.704 4.222 -8.196 1.00 98.19 83 LYS A C 1
ATOM 673 O O . LYS A 1 83 ? 2.942 4.466 -9.127 1.00 98.19 83 LYS A O 1
ATOM 678 N N . VAL A 1 84 ? 3.396 3.383 -7.210 1.00 98.19 84 VAL A N 1
ATOM 679 C CA . VAL A 1 84 ? 2.068 2.763 -7.099 1.00 98.19 84 VAL A CA 1
ATOM 680 C C . VAL A 1 84 ? 0.997 3.838 -6.914 1.00 98.19 84 VAL A C 1
ATOM 682 O O . VAL A 1 84 ? 0.031 3.872 -7.673 1.00 98.19 84 VAL A O 1
ATOM 685 N N . ILE A 1 85 ? 1.203 4.772 -5.979 1.00 98.31 85 ILE A N 1
ATOM 686 C CA . ILE A 1 85 ? 0.249 5.864 -5.726 1.00 98.31 85 ILE A CA 1
ATOM 687 C C . ILE A 1 85 ? 0.066 6.737 -6.975 1.00 98.31 85 ILE A C 1
ATOM 689 O O . ILE A 1 85 ? -1.063 7.039 -7.352 1.00 98.31 85 ILE A O 1
ATOM 693 N N . ASP A 1 86 ? 1.157 7.124 -7.641 1.00 97.88 86 ASP A N 1
ATOM 694 C CA . ASP A 1 86 ? 1.105 7.950 -8.851 1.00 97.88 86 ASP A CA 1
ATOM 695 C C . ASP A 1 86 ? 0.312 7.267 -9.977 1.00 97.88 86 ASP A C 1
ATOM 697 O O . ASP A 1 86 ? -0.440 7.939 -10.679 1.00 97.88 86 ASP A O 1
ATOM 701 N N . ASN A 1 87 ? 0.455 5.947 -10.145 1.00 96.56 87 ASN A N 1
ATOM 702 C CA . ASN A 1 87 ? -0.297 5.190 -11.147 1.00 96.56 87 ASN A CA 1
ATOM 703 C C . ASN A 1 87 ? -1.801 5.153 -10.826 1.00 96.56 87 ASN A C 1
ATOM 705 O O . ASN A 1 87 ? -2.609 5.438 -11.708 1.00 96.56 87 ASN A O 1
ATOM 709 N N . TYR A 1 88 ? -2.193 4.919 -9.569 1.00 96.81 88 TYR A N 1
ATOM 710 C CA . TYR A 1 88 ? -3.606 5.002 -9.172 1.00 96.81 88 TYR A CA 1
ATOM 711 C C . TYR A 1 88 ? -4.199 6.400 -9.397 1.00 96.81 88 TYR A C 1
ATOM 713 O O . TYR A 1 88 ? -5.313 6.526 -9.907 1.00 96.81 88 TYR A O 1
ATOM 721 N N . LEU A 1 89 ? -3.444 7.462 -9.097 1.00 97.31 89 LEU A N 1
ATOM 722 C CA . LEU A 1 89 ? -3.879 8.835 -9.371 1.00 97.31 89 LEU A CA 1
ATOM 723 C C . LEU A 1 89 ? -4.048 9.099 -10.875 1.00 97.31 89 LEU A C 1
ATOM 725 O O . LEU A 1 89 ? -5.013 9.746 -11.275 1.00 97.31 89 LEU A O 1
ATOM 729 N N . GLN A 1 90 ? -3.153 8.578 -11.720 1.00 96.00 90 GLN A N 1
ATOM 730 C CA . GLN A 1 90 ? -3.270 8.691 -13.181 1.00 96.00 90 GLN A CA 1
ATOM 731 C C . GLN A 1 90 ? -4.488 7.946 -13.739 1.00 96.00 90 GLN A C 1
ATOM 733 O O . GLN A 1 90 ? -5.092 8.407 -14.706 1.00 96.00 90 GLN A O 1
ATOM 738 N N . GLU A 1 91 ? -4.867 6.827 -13.123 1.00 94.06 91 GLU A N 1
ATOM 739 C CA . GLU A 1 91 ? -6.078 6.065 -13.452 1.00 94.06 91 GLU A CA 1
ATOM 740 C C . GLU A 1 91 ? -7.355 6.649 -12.818 1.00 94.06 91 GLU A C 1
ATOM 742 O O . GLU A 1 91 ? -8.431 6.076 -12.978 1.00 94.06 91 GLU A O 1
ATOM 747 N N . ASN A 1 92 ? -7.262 7.789 -12.119 1.00 95.31 92 ASN A N 1
ATOM 748 C CA . ASN A 1 92 ? -8.359 8.420 -11.375 1.00 95.31 92 ASN A CA 1
ATOM 749 C C . ASN A 1 92 ? -8.992 7.502 -10.302 1.00 95.31 92 ASN A C 1
ATOM 751 O O . ASN A 1 92 ? -10.157 7.657 -9.939 1.00 95.31 92 ASN A O 1
ATOM 755 N N . LYS A 1 93 ? -8.208 6.559 -9.770 1.00 93.31 93 LYS A N 1
ATOM 756 C CA . LYS A 1 93 ? -8.560 5.636 -8.680 1.00 93.31 93 LYS A CA 1
ATOM 757 C C . LYS A 1 93 ? -8.148 6.233 -7.335 1.00 93.31 93 LYS A C 1
ATOM 759 O O . LYS A 1 93 ? -7.142 5.865 -6.724 1.00 93.31 93 LYS A O 1
ATOM 764 N N . ILE A 1 94 ? -8.871 7.278 -6.937 1.00 95.75 94 ILE A N 1
ATOM 765 C CA . ILE A 1 94 ? -8.480 8.151 -5.821 1.00 95.75 94 ILE A CA 1
ATOM 766 C C . ILE A 1 94 ? -8.533 7.421 -4.476 1.00 95.75 94 ILE A C 1
ATOM 768 O O . ILE A 1 94 ? -7.653 7.621 -3.637 1.00 95.75 94 ILE A O 1
ATOM 772 N N . LEU A 1 95 ? -9.541 6.574 -4.262 1.00 93.69 95 LEU A N 1
ATOM 773 C CA . LEU A 1 95 ? -9.702 5.853 -3.003 1.00 93.69 95 LEU A CA 1
ATOM 774 C C . LEU A 1 95 ? -8.592 4.814 -2.799 1.00 93.69 95 LEU A C 1
ATOM 776 O O . LEU A 1 95 ? -8.031 4.745 -1.706 1.00 93.69 95 LEU A O 1
ATOM 780 N N . GLU A 1 96 ? -8.186 4.098 -3.848 1.00 93.75 96 GLU A N 1
ATOM 781 C CA . GLU A 1 96 ? -7.032 3.195 -3.806 1.00 93.75 96 GLU A CA 1
ATOM 782 C C . GLU A 1 96 ? -5.726 3.957 -3.569 1.00 93.75 96 GLU A C 1
ATOM 784 O O . GLU A 1 96 ? -4.914 3.546 -2.740 1.00 93.75 96 GLU A O 1
ATOM 789 N N . ALA A 1 97 ? -5.530 5.108 -4.222 1.00 96.62 97 ALA A N 1
ATOM 790 C CA . ALA A 1 97 ? -4.367 5.957 -3.966 1.00 96.62 97 ALA A CA 1
ATOM 791 C C . ALA A 1 97 ? -4.290 6.396 -2.489 1.00 96.62 97 ALA A C 1
ATOM 793 O O . ALA A 1 97 ? -3.218 6.338 -1.884 1.00 96.62 97 ALA A O 1
ATOM 794 N N . ILE A 1 98 ? -5.421 6.793 -1.894 1.00 96.62 98 ILE A N 1
ATOM 795 C CA . ILE A 1 98 ? -5.524 7.134 -0.466 1.00 96.62 98 ILE A CA 1
ATOM 796 C C . ILE A 1 98 ? -5.204 5.918 0.405 1.00 96.62 98 ILE A C 1
ATOM 798 O O . ILE A 1 98 ? -4.409 6.042 1.337 1.00 96.62 98 ILE A O 1
ATOM 802 N N . GLN A 1 99 ? -5.792 4.755 0.113 1.00 95.62 99 GLN A N 1
ATOM 803 C CA . GLN A 1 99 ? -5.548 3.526 0.868 1.00 95.62 99 GLN A CA 1
ATOM 804 C C . GLN A 1 99 ? -4.057 3.168 0.868 1.00 95.62 99 GLN A C 1
ATOM 806 O O . GLN A 1 99 ? -3.473 2.992 1.937 1.00 95.62 99 GLN A O 1
ATOM 811 N N . HIS A 1 100 ? -3.412 3.172 -0.301 1.00 97.00 100 HIS A N 1
ATOM 812 C CA . HIS A 1 100 ? -1.984 2.880 -0.416 1.00 97.00 100 HIS A CA 1
ATOM 813 C C . HIS A 1 100 ? -1.101 3.914 0.290 1.00 97.00 100 HIS A C 1
ATOM 815 O O . HIS A 1 100 ? -0.093 3.535 0.881 1.00 97.00 100 HIS A O 1
ATOM 821 N N . CYS A 1 101 ? -1.467 5.202 0.306 1.00 98.38 101 CYS A N 1
ATOM 822 C CA . CYS A 1 101 ? -0.776 6.177 1.154 1.00 98.38 101 CYS A CA 1
ATOM 823 C C . CYS A 1 101 ? -0.815 5.755 2.634 1.00 98.38 101 CYS A C 1
ATOM 825 O O . CYS A 1 101 ? 0.205 5.802 3.317 1.00 98.38 101 CYS A O 1
ATOM 827 N N . ILE A 1 102 ? -1.963 5.305 3.144 1.00 98.19 102 ILE A N 1
ATOM 828 C CA . ILE A 1 102 ? -2.071 4.895 4.550 1.00 98.19 102 ILE A CA 1
ATOM 829 C C . ILE A 1 102 ? -1.312 3.595 4.824 1.00 98.19 102 ILE A C 1
ATOM 831 O O . ILE A 1 102 ? -0.545 3.539 5.786 1.00 98.19 102 ILE A O 1
ATOM 835 N N . ASP A 1 103 ? -1.462 2.580 3.979 1.00 96.69 103 ASP A N 1
ATOM 836 C CA . ASP A 1 103 ? -0.788 1.294 4.175 1.00 96.69 103 ASP A CA 1
ATOM 837 C C . ASP A 1 103 ? 0.746 1.453 4.083 1.00 96.69 103 ASP A C 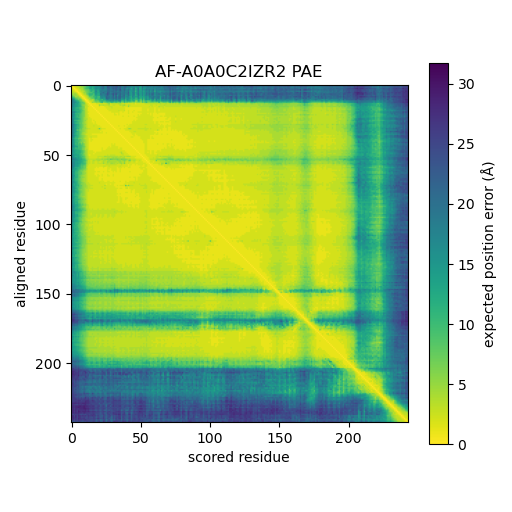1
ATOM 839 O O . ASP A 1 103 ? 1.481 0.957 4.941 1.00 96.69 103 ASP A O 1
ATOM 843 N N . TYR A 1 104 ? 1.255 2.238 3.125 1.00 98.31 104 TYR A N 1
ATOM 844 C CA . TYR A 1 104 ? 2.692 2.524 3.019 1.00 98.31 104 TYR A CA 1
ATOM 845 C C . TYR A 1 104 ? 3.208 3.411 4.152 1.00 98.31 104 TYR A C 1
ATOM 847 O O . TYR A 1 104 ? 4.304 3.164 4.658 1.00 98.31 104 TYR A O 1
ATOM 855 N N . GLY A 1 105 ? 2.419 4.382 4.623 1.00 98.25 105 GLY A N 1
ATOM 856 C CA . GLY A 1 105 ? 2.750 5.144 5.827 1.00 98.25 105 GLY A CA 1
ATOM 857 C C . GLY A 1 105 ? 2.907 4.233 7.050 1.00 98.25 105 GLY A C 1
ATOM 858 O O . GLY A 1 105 ? 3.889 4.340 7.791 1.00 98.25 105 GLY A O 1
ATOM 859 N N . TYR A 1 106 ? 2.006 3.263 7.216 1.00 97.81 106 TYR A N 1
ATOM 860 C CA . TYR A 1 106 ? 2.080 2.281 8.299 1.00 97.81 106 TYR A CA 1
ATOM 861 C C . TYR A 1 106 ? 3.316 1.385 8.192 1.00 97.81 106 TYR A C 1
ATOM 863 O O . TYR A 1 106 ? 4.022 1.192 9.188 1.00 97.81 106 TYR A O 1
ATOM 871 N N . LEU A 1 107 ? 3.642 0.904 6.989 1.00 96.88 107 LEU A N 1
ATOM 872 C CA . LEU A 1 107 ? 4.861 0.131 6.742 1.00 96.88 107 LEU A CA 1
ATOM 873 C C . LEU A 1 107 ? 6.130 0.948 7.027 1.00 96.88 107 LEU A C 1
ATOM 875 O O . LEU A 1 107 ? 7.030 0.437 7.695 1.00 96.88 107 LEU A O 1
ATOM 879 N N . CYS A 1 108 ? 6.196 2.220 6.618 1.00 97.94 108 CYS A N 1
ATOM 880 C CA . CYS A 1 108 ? 7.285 3.138 6.986 1.00 97.94 108 CYS A CA 1
ATOM 881 C C . CYS A 1 108 ? 7.475 3.212 8.507 1.00 97.94 108 CYS A C 1
ATOM 883 O O . CYS A 1 108 ? 8.592 3.044 8.998 1.00 97.94 108 CYS A O 1
ATOM 885 N N . LYS A 1 109 ? 6.385 3.366 9.270 1.00 97.56 109 LYS A N 1
ATOM 886 C CA . LYS A 1 109 ? 6.429 3.416 10.740 1.00 97.56 109 LYS A CA 1
ATOM 887 C C . LYS A 1 109 ? 6.882 2.096 11.369 1.00 97.56 109 LYS A C 1
ATOM 889 O O . LYS A 1 109 ? 7.646 2.128 12.329 1.00 97.56 109 LYS A O 1
ATOM 894 N N . LYS A 1 110 ? 6.366 0.953 10.901 1.00 96.88 110 LYS A N 1
ATOM 895 C CA . LYS A 1 110 ? 6.540 -0.355 11.568 1.00 96.88 110 LYS A CA 1
ATOM 896 C C . LYS A 1 110 ? 7.757 -1.145 11.099 1.00 96.88 110 LYS A C 1
ATOM 898 O O . LYS A 1 110 ? 8.393 -1.788 11.924 1.00 96.88 110 LYS A O 1
ATOM 903 N N . VAL A 1 111 ? 8.061 -1.127 9.803 1.00 95.81 111 VAL A N 1
ATOM 904 C CA . VAL A 1 111 ? 9.139 -1.936 9.206 1.00 95.81 111 VAL A CA 1
ATOM 905 C C . VAL A 1 111 ? 10.455 -1.166 9.169 1.00 95.81 111 VAL A C 1
ATOM 907 O O . VAL A 1 111 ? 11.502 -1.727 9.489 1.00 95.81 111 VAL A O 1
ATOM 910 N N . PHE A 1 112 ? 10.399 0.112 8.790 1.00 94.69 112 PHE A N 1
ATOM 911 C CA . PHE A 1 112 ? 11.583 0.963 8.631 1.00 94.69 112 PHE A CA 1
ATOM 912 C C . PHE A 1 112 ? 11.865 1.845 9.852 1.00 94.69 112 PHE A C 1
ATOM 914 O O . PHE A 1 112 ? 12.909 2.486 9.903 1.00 94.69 112 PHE A O 1
ATOM 921 N N . GLU A 1 113 ? 10.936 1.896 10.814 1.00 97.50 113 GLU A N 1
ATOM 922 C CA . GLU A 1 113 ? 10.979 2.798 11.976 1.00 97.50 113 GLU A CA 1
ATOM 923 C C . GLU A 1 113 ? 11.094 4.289 11.583 1.00 97.50 113 GLU A C 1
ATOM 925 O O . GLU A 1 113 ? 11.481 5.147 12.379 1.00 97.50 113 GLU A O 1
ATOM 930 N N . ASP A 1 114 ? 10.691 4.619 10.353 1.00 98.25 114 ASP A N 1
ATOM 931 C CA . ASP A 1 114 ? 10.812 5.942 9.752 1.00 98.25 114 ASP A CA 1
ATOM 932 C C . ASP A 1 114 ? 9.519 6.736 9.951 1.00 98.25 114 ASP A C 1
ATOM 934 O O . ASP A 1 114 ? 8.588 6.728 9.137 1.00 98.25 114 ASP A O 1
ATOM 938 N N . ARG A 1 115 ? 9.455 7.427 11.091 1.00 97.88 115 ARG A N 1
ATOM 939 C CA . ARG A 1 115 ? 8.301 8.257 11.459 1.00 97.88 115 ARG A CA 1
ATOM 940 C C . ARG A 1 115 ? 8.100 9.439 10.516 1.00 97.88 115 ARG A C 1
ATOM 942 O O . ARG A 1 115 ? 6.960 9.828 10.299 1.00 97.88 115 ARG A O 1
ATOM 949 N N . TYR A 1 116 ? 9.179 10.006 9.975 1.00 98.31 116 TYR A N 1
ATOM 950 C CA . TYR A 1 116 ? 9.079 11.157 9.080 1.00 98.31 116 TYR A CA 1
ATOM 951 C C . TYR A 1 116 ? 8.427 10.743 7.763 1.00 98.31 116 TYR A C 1
ATOM 953 O O . TYR A 1 116 ? 7.451 11.357 7.336 1.00 98.31 116 TYR A O 1
ATOM 961 N N . LYS A 1 117 ? 8.901 9.642 7.168 1.00 98.31 117 LYS A N 1
ATOM 962 C CA . LYS A 1 117 ? 8.323 9.137 5.923 1.00 98.31 117 LYS A CA 1
ATOM 963 C C . LYS A 1 117 ? 6.902 8.615 6.113 1.00 98.31 117 LYS A C 1
ATOM 965 O O . LYS A 1 117 ? 6.058 8.821 5.246 1.00 98.31 117 LYS A O 1
ATOM 970 N N . SER A 1 118 ? 6.622 7.995 7.260 1.00 98.19 118 SER A N 1
ATOM 971 C CA . SER A 1 118 ? 5.259 7.617 7.643 1.00 98.19 118 SER A CA 1
ATOM 972 C C . SER A 1 118 ? 4.310 8.815 7.642 1.00 98.19 118 SER A C 1
ATOM 974 O O . SER A 1 118 ? 3.226 8.713 7.073 1.00 98.19 118 SER A O 1
ATOM 976 N N . GLU A 1 119 ? 4.706 9.928 8.264 1.00 98.31 119 GLU A N 1
ATOM 977 C CA . GLU A 1 119 ? 3.872 11.131 8.348 1.00 98.31 119 GLU A CA 1
ATOM 978 C C . GLU A 1 119 ? 3.665 11.773 6.973 1.00 98.31 119 GLU A C 1
ATOM 980 O O . GLU A 1 119 ? 2.551 12.170 6.651 1.00 98.31 119 GLU A O 1
ATOM 985 N N . GLU A 1 120 ? 4.699 11.797 6.125 1.00 98.44 120 GLU A N 1
ATOM 986 C CA . GLU A 1 120 ? 4.605 12.297 4.746 1.00 98.44 120 GLU A CA 1
ATOM 987 C C . GLU A 1 120 ? 3.500 11.573 3.955 1.00 98.44 120 GLU A C 1
ATOM 989 O O . GLU A 1 120 ? 2.675 12.207 3.294 1.00 98.44 120 GLU A O 1
ATOM 994 N N . PHE A 1 121 ? 3.437 10.241 4.054 1.00 98.50 121 PHE A N 1
ATOM 995 C CA . PHE A 1 121 ? 2.398 9.460 3.383 1.00 98.50 121 PHE A CA 1
ATOM 996 C C . PHE A 1 121 ? 1.006 9.666 3.996 1.00 98.50 121 PHE A C 1
ATOM 998 O O . PHE A 1 121 ? 0.028 9.779 3.253 1.00 98.50 121 PHE A O 1
ATOM 1005 N N . TYR A 1 122 ? 0.889 9.763 5.324 1.00 98.44 122 TYR A N 1
ATOM 1006 C CA . TYR A 1 122 ? -0.396 10.058 5.968 1.00 98.44 122 TYR A CA 1
ATOM 1007 C C . TYR A 1 122 ? -0.925 11.441 5.594 1.00 98.44 122 TYR A C 1
ATOM 1009 O O . TYR A 1 122 ? -2.099 11.566 5.243 1.00 98.44 122 TYR A O 1
ATOM 1017 N N . GLN A 1 123 ? -0.060 12.455 5.592 1.00 98.44 123 GLN A N 1
ATOM 1018 C CA . GLN A 1 123 ? -0.418 13.802 5.170 1.00 98.44 123 GLN A CA 1
ATOM 1019 C C . GLN A 1 123 ? -0.895 13.806 3.715 1.00 98.44 123 GLN A C 1
ATOM 1021 O O . GLN A 1 123 ? -1.947 14.369 3.421 1.00 98.44 123 GLN A O 1
ATOM 1026 N N . LYS A 1 124 ? -0.189 13.111 2.814 1.00 98.56 124 LYS A N 1
ATOM 1027 C CA . LYS A 1 124 ? -0.607 12.974 1.412 1.00 98.56 124 LYS A CA 1
ATOM 1028 C C . LYS A 1 124 ? -1.993 12.330 1.277 1.00 98.56 124 LYS A C 1
ATOM 1030 O O . LYS A 1 124 ? -2.781 12.748 0.432 1.00 98.56 124 LYS A O 1
ATOM 1035 N N . ALA A 1 125 ? -2.317 11.328 2.098 1.00 98.00 125 ALA A N 1
ATOM 1036 C CA . ALA A 1 125 ? -3.650 10.720 2.111 1.00 98.00 125 ALA A CA 1
ATOM 1037 C C . ALA A 1 125 ? -4.740 11.726 2.519 1.00 98.00 125 ALA A C 1
ATOM 1039 O O . ALA A 1 125 ? -5.800 11.776 1.895 1.00 98.00 125 ALA A O 1
ATOM 1040 N N . ASP A 1 126 ? -4.482 12.535 3.547 1.00 97.81 126 ASP A N 1
ATOM 1041 C CA . ASP A 1 126 ? -5.425 13.554 4.017 1.00 97.81 126 ASP A CA 1
ATOM 1042 C C . ASP A 1 126 ? -5.575 14.704 3.009 1.00 97.81 126 ASP A C 1
ATOM 1044 O O . ASP A 1 126 ? -6.691 15.158 2.757 1.00 97.81 126 ASP A O 1
ATOM 1048 N N . GLU A 1 127 ? -4.490 15.118 2.353 1.00 98.31 127 GLU A N 1
ATOM 1049 C CA . GLU A 1 127 ? -4.523 16.089 1.254 1.00 98.31 127 GLU A CA 1
ATOM 1050 C C . GLU A 1 127 ? -5.389 15.596 0.088 1.00 98.31 127 GLU A C 1
ATOM 1052 O O . GLU A 1 127 ? -6.230 16.347 -0.410 1.00 98.31 127 GLU A O 1
ATOM 1057 N N . LEU A 1 128 ? -5.251 14.325 -0.307 1.00 98.00 128 LEU A N 1
ATOM 1058 C CA . LEU A 1 128 ? -6.091 13.713 -1.342 1.00 98.00 128 LEU A CA 1
ATOM 1059 C C . LEU A 1 128 ? -7.569 13.679 -0.930 1.00 98.00 128 LEU A C 1
ATOM 1061 O O . LEU A 1 128 ? -8.435 14.026 -1.734 1.00 98.00 128 LEU A O 1
ATOM 1065 N N . ARG A 1 129 ? -7.876 13.329 0.326 1.00 97.38 129 ARG A N 1
ATOM 1066 C CA . ARG A 1 129 ? -9.257 13.370 0.839 1.00 97.38 129 ARG A CA 1
ATOM 1067 C C . ARG A 1 129 ? -9.861 14.760 0.742 1.00 97.38 129 ARG A C 1
ATOM 1069 O O . ARG A 1 129 ? -10.972 14.904 0.237 1.00 97.38 129 ARG A O 1
ATOM 1076 N N . ILE A 1 130 ? -9.131 15.774 1.206 1.00 97.56 130 ILE A N 1
ATOM 1077 C CA . ILE A 1 130 ? -9.578 17.171 1.179 1.00 97.56 130 ILE A CA 1
ATOM 1078 C C . ILE A 1 130 ? -9.788 17.621 -0.267 1.00 97.56 130 ILE A C 1
ATOM 1080 O O . ILE A 1 130 ? -10.837 18.174 -0.588 1.00 97.56 130 ILE A O 1
ATOM 1084 N N . HIS A 1 131 ? -8.824 17.347 -1.149 1.00 98.12 131 HIS A N 1
ATOM 1085 C CA . HIS A 1 131 ? -8.879 17.764 -2.549 1.00 98.12 131 HIS A CA 1
ATOM 1086 C C . HIS A 1 131 ? -10.086 17.179 -3.295 1.00 98.12 131 HIS A C 1
ATOM 1088 O O . HIS A 1 131 ? -10.698 17.865 -4.112 1.00 98.12 131 HIS A O 1
ATOM 1094 N N . HIS A 1 132 ? -10.460 15.937 -2.982 1.00 96.56 132 HIS A N 1
ATOM 1095 C CA . HIS A 1 132 ? -11.569 15.230 -3.623 1.00 96.56 132 HIS A CA 1
ATOM 1096 C C . HIS A 1 132 ? -12.871 15.227 -2.801 1.00 96.56 132 HIS A C 1
ATOM 1098 O O . HIS A 1 132 ? -13.823 14.551 -3.182 1.00 96.56 132 HIS A O 1
ATOM 1104 N N . ASN A 1 133 ? -12.947 15.997 -1.707 1.00 96.62 133 ASN A N 1
ATOM 1105 C CA . ASN A 1 133 ? -14.100 16.063 -0.795 1.00 96.62 133 ASN A CA 1
ATOM 1106 C C . ASN A 1 133 ? -14.557 14.689 -0.267 1.00 96.62 133 ASN A C 1
ATOM 1108 O O . ASN A 1 133 ? -15.754 14.437 -0.127 1.00 96.62 133 ASN A O 1
ATOM 1112 N N . ILE A 1 134 ? -13.611 13.797 0.025 1.00 94.62 134 ILE A N 1
ATOM 1113 C CA . ILE A 1 134 ? -13.888 12.459 0.555 1.00 94.62 134 ILE A CA 1
ATOM 1114 C C . ILE A 1 134 ? -13.953 12.560 2.085 1.00 94.62 134 ILE A C 1
ATOM 1116 O O . ILE A 1 134 ? -12.915 12.770 2.724 1.00 94.62 134 ILE A O 1
ATOM 1120 N N . PRO A 1 135 ? -15.142 12.433 2.705 1.00 94.69 135 PRO A N 1
ATOM 1121 C CA . PRO A 1 135 ? -15.254 12.491 4.153 1.00 94.69 135 PRO A CA 1
ATOM 1122 C C . PRO A 1 135 ? -14.597 11.261 4.781 1.00 94.69 135 PRO A C 1
ATOM 1124 O O . PRO A 1 135 ? -14.677 10.151 4.258 1.00 94.69 135 PRO A O 1
ATOM 1127 N N . HIS A 1 136 ? -13.983 11.447 5.944 1.00 95.00 136 HIS A N 1
ATOM 1128 C CA . HIS A 1 136 ? -13.455 10.348 6.739 1.00 95.00 136 HIS A CA 1
ATOM 1129 C C . HIS A 1 136 ? -13.809 10.557 8.208 1.00 95.00 136 HIS A C 1
ATOM 1131 O O . HIS A 1 136 ? -13.591 11.631 8.768 1.00 95.00 136 HIS A O 1
ATOM 1137 N N . THR A 1 137 ? -14.337 9.507 8.830 1.00 95.00 137 THR A N 1
ATOM 1138 C CA . THR A 1 137 ? -14.533 9.415 10.277 1.00 95.00 137 THR A CA 1
ATOM 1139 C C . THR A 1 137 ? -13.858 8.136 10.742 1.00 95.00 137 THR A C 1
ATOM 1141 O O . THR A 1 137 ? -14.103 7.072 10.179 1.00 95.00 137 THR A O 1
ATOM 1144 N N . CYS A 1 138 ? -12.985 8.226 11.743 1.00 95.81 138 CYS A N 1
ATOM 1145 C CA . CYS A 1 138 ? -12.359 7.038 12.310 1.00 95.81 138 CYS A CA 1
ATOM 1146 C C . CYS A 1 138 ? -13.414 6.204 13.044 1.00 95.81 138 CYS A C 1
ATOM 1148 O O . CYS A 1 138 ? -14.030 6.718 13.974 1.00 95.81 138 CYS A O 1
ATOM 1150 N N . ALA A 1 139 ? -13.568 4.930 12.675 1.00 94.19 139 ALA A N 1
ATOM 1151 C CA . ALA A 1 139 ? -14.431 3.999 13.402 1.00 94.19 139 ALA A CA 1
ATOM 1152 C C . ALA A 1 139 ? -13.974 3.850 14.863 1.00 94.19 139 ALA A C 1
ATOM 1154 O O . ALA A 1 139 ? -14.732 4.097 15.797 1.00 94.19 139 ALA A O 1
ATOM 1155 N N . ILE A 1 140 ? -12.690 3.531 15.054 1.00 95.12 140 ILE A N 1
ATOM 1156 C CA . ILE A 1 140 ? -12.010 3.523 16.352 1.00 95.12 140 ILE A CA 1
ATOM 1157 C C . ILE A 1 140 ? -10.594 4.074 16.182 1.00 95.12 140 ILE A C 1
ATOM 1159 O O . ILE A 1 140 ? -9.959 3.858 15.154 1.00 95.12 140 ILE A O 1
ATOM 1163 N N . THR A 1 141 ? -10.077 4.787 17.179 1.00 96.31 141 THR A N 1
ATOM 1164 C CA . THR A 1 141 ? -8.691 5.299 17.178 1.00 96.31 141 THR A CA 1
ATOM 1165 C C . THR A 1 141 ? -7.769 4.503 18.091 1.00 96.31 141 THR A C 1
ATOM 1167 O O . THR A 1 141 ? -6.554 4.563 17.946 1.00 96.31 141 THR A O 1
ATOM 1170 N N . GLU A 1 142 ? -8.339 3.731 19.013 1.00 96.38 142 GLU A N 1
ATOM 1171 C CA . GLU A 1 142 ? -7.608 2.885 19.946 1.00 96.38 142 GLU A CA 1
ATOM 1172 C C . GLU A 1 142 ? -8.260 1.507 20.013 1.00 96.38 142 GLU A C 1
ATOM 1174 O O . GLU A 1 142 ? -9.482 1.370 20.146 1.00 96.38 142 GLU A O 1
ATOM 1179 N N . PHE A 1 143 ? -7.426 0.474 19.938 1.00 94.81 143 PHE A N 1
ATOM 1180 C CA . PHE A 1 143 ? -7.862 -0.898 20.127 1.00 94.81 143 PHE A CA 1
ATOM 1181 C C . PHE A 1 143 ? -7.691 -1.299 21.595 1.00 94.81 143 PHE A C 1
ATOM 1183 O O . PHE A 1 143 ? -6.585 -1.324 22.129 1.00 94.81 143 PHE A O 1
ATOM 1190 N N . ASP A 1 144 ? -8.804 -1.651 22.233 1.00 94.06 144 ASP A N 1
ATOM 1191 C CA . ASP A 1 144 ? -8.854 -2.191 23.591 1.00 94.06 144 ASP A CA 1
ATOM 1192 C C . ASP A 1 144 ? -9.401 -3.618 23.536 1.00 94.06 144 ASP A C 1
ATOM 1194 O O . ASP A 1 144 ? -10.586 -3.842 23.252 1.00 94.06 144 ASP A O 1
ATOM 1198 N N . ARG A 1 145 ? -8.521 -4.581 23.822 1.00 93.19 145 ARG A N 1
ATOM 1199 C CA . ARG A 1 145 ? -8.841 -6.011 23.832 1.00 93.19 145 ARG A CA 1
ATOM 1200 C C . ARG A 1 145 ? -9.902 -6.360 24.878 1.00 93.19 145 ARG A C 1
ATOM 1202 O O . ARG A 1 145 ? -10.723 -7.241 24.645 1.00 93.19 145 ARG A O 1
ATOM 1209 N N . ASN A 1 146 ? -9.926 -5.672 26.021 1.00 90.38 146 ASN A N 1
ATOM 1210 C CA . ASN A 1 146 ? -10.848 -5.992 27.114 1.00 90.38 146 ASN A CA 1
ATOM 1211 C C . ASN A 1 146 ? -12.296 -5.611 26.794 1.00 90.38 146 ASN A C 1
ATOM 1213 O O . ASN A 1 146 ? -13.214 -6.225 27.341 1.00 90.38 146 ASN A O 1
ATOM 1217 N N . LYS A 1 147 ? -12.498 -4.633 25.903 1.00 85.88 147 LYS A N 1
ATOM 1218 C CA . LYS A 1 147 ? -13.822 -4.227 25.406 1.00 85.88 147 LYS A CA 1
ATOM 1219 C C . LYS A 1 147 ? -14.373 -5.165 24.327 1.00 85.88 147 LYS A C 1
ATOM 1221 O O . LYS A 1 147 ? -15.576 -5.176 24.093 1.00 85.88 147 LYS A O 1
ATOM 1226 N N . ARG A 1 148 ? -13.518 -5.978 23.702 1.00 83.00 148 ARG A N 1
ATOM 1227 C CA . ARG A 1 148 ? -13.844 -6.831 22.546 1.00 83.00 148 ARG A CA 1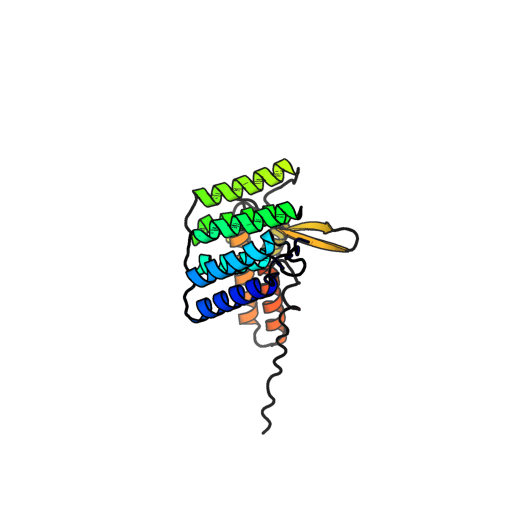
ATOM 1228 C C . ARG A 1 148 ? -13.649 -8.305 22.875 1.00 83.00 148 ARG A C 1
ATOM 1230 O O . ARG A 1 148 ? -12.887 -9.009 22.231 1.00 83.00 148 ARG A O 1
ATOM 1237 N N . LYS A 1 149 ? -14.314 -8.772 23.933 1.00 81.50 149 LYS A N 1
ATOM 1238 C CA . LYS A 1 149 ? -14.248 -10.188 24.339 1.00 81.50 149 LYS A CA 1
ATOM 1239 C C . LYS A 1 149 ? -15.056 -11.114 23.428 1.00 81.50 149 LYS A C 1
ATOM 1241 O O . LYS A 1 149 ? -14.832 -12.317 23.460 1.00 81.50 149 LYS A O 1
ATOM 1246 N N . VAL A 1 150 ? -15.994 -10.556 22.667 1.00 84.81 150 VAL A N 1
ATOM 1247 C CA . VAL A 1 150 ? -16.899 -11.285 21.775 1.00 84.81 150 VAL A CA 1
ATOM 1248 C C . VAL A 1 150 ? -16.495 -10.981 20.337 1.00 84.81 150 VAL A C 1
ATOM 1250 O O . VAL A 1 150 ? -16.276 -9.814 20.008 1.00 84.81 150 VAL A O 1
ATOM 1253 N N . LEU A 1 151 ? -16.377 -12.028 19.515 1.00 88.00 151 LEU A N 1
ATOM 1254 C CA . LEU A 1 151 ? -16.000 -11.930 18.102 1.00 88.00 151 LEU A CA 1
ATOM 1255 C C . LEU A 1 151 ? -16.932 -10.980 17.338 1.00 88.00 151 LEU A C 1
ATOM 1257 O O . LEU A 1 151 ? -16.443 -10.137 16.597 1.00 88.00 151 LEU A O 1
ATOM 1261 N N . ASP A 1 152 ? -18.238 -11.050 17.599 1.00 89.94 152 ASP A N 1
ATOM 1262 C CA . ASP A 1 152 ? -19.249 -10.210 16.948 1.00 89.94 152 ASP A CA 1
ATOM 1263 C C . ASP A 1 152 ? -18.947 -8.713 17.107 1.00 89.94 152 ASP A C 1
ATOM 1265 O O . ASP A 1 152 ? -18.864 -7.995 16.119 1.00 89.94 152 ASP A O 1
ATOM 1269 N N . ASN A 1 153 ? -18.627 -8.252 18.324 1.00 90.81 153 ASN A N 1
ATOM 1270 C CA . ASN A 1 153 ? -18.260 -6.849 18.555 1.00 90.81 153 ASN A CA 1
ATOM 1271 C C . ASN A 1 153 ? -16.991 -6.438 17.787 1.00 90.81 153 ASN A C 1
ATOM 1273 O O . ASN A 1 153 ? -16.842 -5.282 17.397 1.00 90.81 153 ASN A O 1
ATOM 1277 N N . ALA A 1 154 ? -16.034 -7.359 17.628 1.00 92.50 154 ALA A N 1
ATOM 1278 C CA . ALA A 1 154 ? -14.812 -7.090 16.877 1.00 92.50 154 ALA A CA 1
ATOM 1279 C C . ALA A 1 154 ? -15.093 -7.013 15.369 1.00 92.50 154 ALA A C 1
ATOM 1281 O O . ALA A 1 154 ? -14.525 -6.156 14.697 1.00 92.50 154 ALA A O 1
ATOM 1282 N N . LEU A 1 155 ? -15.976 -7.873 14.855 1.00 91.94 155 LEU A N 1
ATOM 1283 C CA . LEU A 1 155 ? -16.414 -7.853 13.462 1.00 91.94 155 LEU A CA 1
ATOM 1284 C C . LEU A 1 155 ? -17.234 -6.600 13.143 1.00 91.94 155 LEU A C 1
ATOM 1286 O O . LEU A 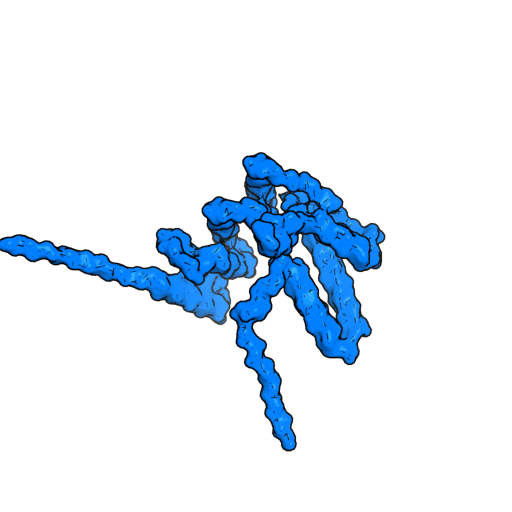1 155 ? -16.990 -5.997 12.102 1.00 91.94 155 LEU A O 1
ATOM 1290 N N . ASP A 1 156 ? -18.115 -6.160 14.042 1.00 91.50 156 ASP A N 1
ATOM 1291 C CA . ASP A 1 156 ? -18.866 -4.906 13.891 1.00 91.50 156 ASP A CA 1
ATOM 1292 C C . ASP A 1 156 ? -17.914 -3.701 13.801 1.00 91.50 156 ASP A C 1
ATOM 1294 O O . ASP A 1 156 ? -17.995 -2.891 12.876 1.00 91.50 156 ASP A O 1
ATOM 1298 N N . ASP A 1 157 ? -16.946 -3.607 14.721 1.00 93.06 157 ASP A N 1
ATOM 1299 C CA . ASP A 1 157 ? -15.915 -2.565 14.677 1.00 93.06 157 ASP A CA 1
ATOM 1300 C C . ASP A 1 157 ? -15.069 -2.640 13.398 1.00 93.06 157 ASP A C 1
ATOM 1302 O O . ASP A 1 157 ? -14.673 -1.605 12.863 1.00 93.06 157 ASP A O 1
ATOM 1306 N N . TRP A 1 158 ? -14.785 -3.849 12.907 1.00 93.81 158 TRP A N 1
ATOM 1307 C CA . TRP A 1 158 ? -13.997 -4.073 11.696 1.00 93.81 158 TRP A CA 1
ATOM 1308 C C . TRP A 1 158 ? -14.767 -3.644 10.447 1.00 93.81 158 TRP A C 1
ATOM 1310 O O . TRP A 1 158 ? -14.214 -2.926 9.618 1.00 93.81 158 TRP A O 1
ATOM 1320 N N . GLN A 1 159 ? -16.053 -3.989 10.343 1.00 92.31 159 GLN A N 1
ATOM 1321 C CA . GLN A 1 159 ? -16.924 -3.585 9.234 1.00 92.31 159 GLN A CA 1
ATOM 1322 C C . GLN A 1 159 ? -17.048 -2.062 9.123 1.00 92.31 159 GLN A C 1
ATOM 1324 O O . GLN A 1 159 ? -17.051 -1.533 8.014 1.00 92.31 159 GLN A O 1
ATOM 1329 N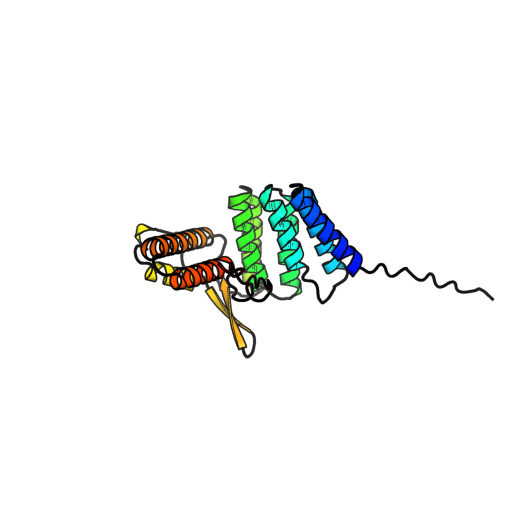 N . ASN A 1 160 ? -17.046 -1.343 10.249 1.00 93.62 160 ASN A N 1
ATOM 1330 C CA . ASN A 1 160 ? -17.092 0.123 10.268 1.00 93.62 160 ASN A CA 1
ATOM 1331 C C . ASN A 1 160 ? -15.870 0.801 9.614 1.00 93.62 160 ASN A C 1
ATOM 1333 O O . ASN A 1 160 ? -15.908 2.004 9.353 1.00 93.62 160 ASN A O 1
ATOM 1337 N N . PHE A 1 161 ? -14.783 0.068 9.344 1.00 93.06 161 PHE A N 1
ATOM 1338 C CA . PHE A 1 161 ? -13.646 0.589 8.581 1.00 93.06 161 PHE A CA 1
ATOM 1339 C C . PHE A 1 161 ? -13.834 0.527 7.069 1.00 93.06 161 PHE A C 1
ATOM 1341 O O . PHE A 1 161 ? -13.007 1.088 6.354 1.00 93.06 161 PHE A O 1
ATOM 1348 N N . PHE A 1 162 ? -14.875 -0.125 6.561 1.00 91.19 162 PHE A N 1
ATOM 1349 C CA . PHE A 1 162 ? -15.083 -0.280 5.128 1.00 91.19 162 PHE A CA 1
ATOM 1350 C C . PHE A 1 162 ? -16.210 0.625 4.644 1.00 91.19 162 PHE A C 1
ATOM 1352 O O . PHE A 1 162 ? -17.252 0.759 5.279 1.00 91.19 162 PHE A O 1
ATOM 1359 N N . VAL A 1 163 ? -15.985 1.265 3.501 1.00 86.88 163 VAL A N 1
ATOM 1360 C CA . VAL A 1 163 ? -16.990 2.065 2.801 1.00 86.88 163 VAL A CA 1
ATOM 1361 C C . VAL A 1 163 ? -17.261 1.390 1.468 1.00 86.88 163 VAL A C 1
ATOM 1363 O O . VAL A 1 163 ? -16.324 1.065 0.741 1.00 86.88 163 VAL A O 1
ATOM 1366 N N . ASN A 1 164 ? -18.534 1.177 1.147 1.00 84.50 164 ASN A N 1
ATOM 1367 C CA . ASN A 1 164 ? -18.918 0.615 -0.141 1.00 84.50 164 ASN A CA 1
ATOM 1368 C C . ASN A 1 164 ? -18.821 1.703 -1.213 1.00 84.50 164 ASN A C 1
ATOM 1370 O O . ASN A 1 164 ? -19.490 2.735 -1.123 1.00 84.50 164 ASN A O 1
ATOM 1374 N N . GLU A 1 165 ? -18.003 1.469 -2.234 1.00 78.50 165 GLU A N 1
ATOM 1375 C CA . GLU A 1 165 ? -17.979 2.293 -3.437 1.00 78.50 165 GLU A CA 1
ATOM 1376 C C . GLU A 1 165 ? -18.913 1.689 -4.491 1.00 78.50 165 GLU A C 1
ATOM 1378 O O . GLU A 1 165 ? -18.785 0.518 -4.855 1.00 78.50 165 GLU A O 1
ATOM 1383 N N . GLN A 1 166 ? -19.860 2.488 -4.990 1.00 75.00 166 GLN A N 1
ATOM 1384 C CA . GLN A 1 166 ? -20.721 2.088 -6.102 1.00 75.00 166 GLN A CA 1
ATOM 1385 C C . GLN A 1 166 ? -20.005 2.323 -7.434 1.00 75.00 166 GLN A C 1
ATOM 1387 O O . GLN A 1 166 ? -19.886 3.462 -7.889 1.00 75.00 166 GLN A O 1
ATOM 1392 N N . HIS A 1 167 ? -19.577 1.245 -8.093 1.00 71.81 167 HIS A N 1
ATOM 1393 C CA . HIS A 1 167 ? -19.006 1.301 -9.438 1.00 71.81 167 HIS A CA 1
ATOM 1394 C C . HIS A 1 167 ? -20.074 0.962 -10.493 1.00 71.81 167 HIS A C 1
ATOM 1396 O O . HIS A 1 167 ? -20.269 -0.183 -10.900 1.00 71.81 167 HIS A O 1
ATOM 1402 N N . GLY A 1 168 ? -20.810 1.978 -10.952 1.00 80.12 168 GLY A N 1
ATOM 1403 C CA . GLY A 1 168 ? -21.830 1.801 -11.990 1.00 80.12 168 GLY A CA 1
ATOM 1404 C C . GLY A 1 168 ? -22.982 0.879 -11.561 1.00 80.12 168 GLY A C 1
ATOM 1405 O O . GLY A 1 168 ? -23.540 1.038 -10.481 1.00 80.12 168 GLY A O 1
ATOM 1406 N N . ALA A 1 169 ? -23.389 -0.045 -12.439 1.00 81.56 169 ALA A N 1
ATOM 1407 C CA . ALA A 1 169 ? -24.581 -0.878 -12.236 1.00 81.56 169 ALA A CA 1
ATOM 1408 C C . ALA A 1 169 ? -24.336 -2.177 -11.450 1.00 81.56 169 ALA A C 1
ATOM 1410 O O . ALA A 1 169 ? -25.303 -2.831 -11.066 1.00 81.56 169 ALA A O 1
ATOM 1411 N N . CYS A 1 170 ? -23.086 -2.594 -11.251 1.00 65.81 170 CYS A N 1
ATOM 1412 C CA . CYS A 1 170 ? -22.774 -3.862 -10.604 1.00 65.81 170 CYS A CA 1
ATOM 1413 C C . CYS A 1 170 ? -21.391 -3.798 -9.961 1.00 65.81 170 CYS A C 1
ATOM 1415 O O . CYS A 1 170 ? -20.415 -3.466 -10.630 1.00 65.81 170 CYS A O 1
ATOM 1417 N N . THR A 1 171 ? -21.341 -4.258 -8.711 1.00 57.44 171 THR A N 1
ATOM 1418 C CA . THR A 1 171 ? -20.186 -4.432 -7.813 1.00 57.44 171 THR A CA 1
ATOM 1419 C C . THR A 1 171 ? -19.945 -3.253 -6.868 1.00 57.44 171 THR A C 1
ATOM 1421 O O . THR A 1 171 ? -19.375 -2.227 -7.230 1.00 57.44 171 THR A O 1
ATOM 1424 N N . GLU A 1 172 ? -20.395 -3.438 -5.624 1.00 72.31 172 GLU A N 1
ATOM 1425 C CA . GLU A 1 172 ? -19.924 -2.670 -4.475 1.00 72.31 172 GLU A CA 1
ATOM 1426 C C . GLU A 1 172 ? -18.557 -3.224 -4.080 1.00 72.31 172 GLU A C 1
ATOM 1428 O O . GLU A 1 172 ? -18.443 -4.398 -3.716 1.00 72.31 172 GLU A O 1
ATOM 1433 N N . ARG A 1 173 ? -17.512 -2.400 -4.173 1.00 74.00 173 ARG A N 1
ATOM 1434 C CA . ARG A 1 173 ? -16.212 -2.741 -3.595 1.00 74.00 173 ARG A CA 1
ATOM 1435 C C . ARG A 1 173 ? -16.114 -2.082 -2.229 1.00 74.00 173 ARG A C 1
ATOM 1437 O O . ARG A 1 173 ? -16.252 -0.867 -2.113 1.00 74.00 173 ARG A O 1
ATOM 1444 N N . ALA A 1 174 ? -15.882 -2.887 -1.200 1.00 81.44 174 ALA A N 1
ATOM 1445 C CA . ALA A 1 174 ? -15.580 -2.393 0.133 1.00 81.44 174 ALA A CA 1
ATOM 1446 C C . ALA A 1 174 ? -14.147 -1.840 0.140 1.00 81.44 174 ALA A C 1
ATOM 1448 O O . ALA A 1 174 ? -13.188 -2.595 -0.017 1.00 81.44 174 ALA A O 1
ATOM 1449 N N . ILE A 1 175 ? -13.993 -0.527 0.303 1.00 82.31 175 ILE A N 1
ATOM 1450 C CA . ILE A 1 175 ? -12.683 0.124 0.404 1.00 82.31 175 ILE A CA 1
ATOM 1451 C C . ILE A 1 175 ? -12.392 0.458 1.862 1.00 82.31 175 ILE A C 1
ATOM 1453 O O . ILE A 1 175 ? -13.235 0.998 2.582 1.00 82.31 175 ILE A O 1
ATOM 1457 N N . LYS A 1 176 ? -11.166 0.153 2.293 1.00 88.81 176 LYS A N 1
ATOM 1458 C CA . LYS A 1 176 ? -10.664 0.416 3.644 1.00 88.81 176 LYS A CA 1
ATOM 1459 C C . LYS A 1 176 ? -10.524 1.931 3.875 1.00 88.81 176 LYS A C 1
ATOM 1461 O O . LYS A 1 176 ? -9.600 2.578 3.387 1.00 88.81 176 LYS A O 1
ATOM 1466 N N . SER A 1 177 ? -11.416 2.507 4.672 1.00 91.31 177 SER A N 1
ATOM 1467 C CA . SER A 1 177 ? -11.407 3.901 5.126 1.00 91.31 177 SER A CA 1
ATOM 1468 C C . SER A 1 177 ? -10.658 4.030 6.458 1.00 91.31 177 SER A C 1
ATOM 1470 O O . SER A 1 177 ? -11.243 4.206 7.526 1.00 91.31 177 SER A O 1
ATOM 1472 N N . VAL A 1 178 ? -9.327 3.946 6.407 1.00 95.88 178 VAL A N 1
ATOM 1473 C CA . VAL A 1 178 ? -8.421 4.198 7.550 1.00 95.88 178 VAL A CA 1
ATOM 1474 C C . VAL A 1 178 ? -7.621 5.482 7.351 1.00 95.88 178 VAL A C 1
ATOM 1476 O O . VAL A 1 178 ? -7.381 5.877 6.222 1.00 95.88 178 VAL A O 1
ATOM 1479 N N . CYS A 1 179 ? -7.136 6.123 8.411 1.00 97.56 179 CYS A N 1
ATOM 1480 C CA . CYS A 1 179 ? -6.172 7.228 8.340 1.00 97.56 179 CYS A CA 1
ATOM 1481 C C . CYS A 1 179 ? -4.979 6.986 9.275 1.00 97.56 179 CYS A C 1
ATOM 1483 O O . CYS A 1 179 ? -4.980 6.028 10.052 1.00 97.56 179 CYS A O 1
ATOM 1485 N N . GLY A 1 180 ? -3.989 7.886 9.265 1.00 96.69 180 GLY A N 1
ATOM 1486 C CA . GLY A 1 180 ? -2.797 7.774 10.117 1.00 96.69 180 GLY A CA 1
ATOM 1487 C C . GLY A 1 180 ? -3.098 7.673 11.621 1.00 96.69 180 GLY A C 1
ATOM 1488 O O . GLY A 1 180 ? -2.306 7.104 12.370 1.00 96.69 180 GLY A O 1
ATOM 1489 N N . LYS A 1 181 ? -4.269 8.156 12.070 1.00 97.75 181 LYS A N 1
ATOM 1490 C CA . LYS A 1 181 ? -4.709 8.092 13.476 1.00 97.75 181 LYS A CA 1
ATOM 1491 C C . LYS A 1 181 ? -5.351 6.761 13.865 1.00 97.75 181 LYS A C 1
ATOM 1493 O O . LYS A 1 181 ? -5.252 6.374 15.022 1.00 97.75 181 LYS A O 1
ATOM 1498 N N . CYS A 1 182 ? -6.031 6.083 12.939 1.00 97.50 182 CYS A N 1
ATOM 1499 C CA . CYS A 1 182 ? -6.788 4.861 13.238 1.00 97.50 182 CYS A CA 1
ATOM 1500 C C . CYS A 1 182 ? -6.209 3.590 12.615 1.00 97.50 182 CYS A C 1
ATOM 1502 O O . CYS A 1 182 ? -6.628 2.500 12.996 1.00 97.50 182 CYS A O 1
ATOM 1504 N N . VAL A 1 183 ? -5.222 3.698 11.717 1.00 97.19 183 VAL A N 1
ATOM 1505 C CA . VAL A 1 183 ? -4.598 2.533 11.073 1.00 97.19 183 VAL A CA 1
ATOM 1506 C C . VAL A 1 183 ? -4.013 1.560 12.098 1.00 97.19 183 VAL A C 1
ATOM 1508 O O . VAL A 1 183 ? -4.208 0.361 11.988 1.00 97.19 183 VAL A O 1
ATOM 1511 N N . GLU A 1 184 ? -3.389 2.048 13.171 1.00 96.81 184 GLU A N 1
ATOM 1512 C CA . GLU A 1 184 ? -2.842 1.165 14.207 1.00 96.81 184 GLU A CA 1
ATOM 1513 C C . GLU A 1 184 ? -3.935 0.421 14.990 1.00 96.81 184 GLU A C 1
ATOM 1515 O O . GLU A 1 184 ? -3.769 -0.755 15.307 1.00 96.81 184 GLU A O 1
ATOM 1520 N N . ALA A 1 185 ? -5.071 1.070 15.262 1.00 96.81 185 ALA A N 1
ATOM 1521 C CA . ALA A 1 185 ? -6.216 0.409 15.883 1.00 96.81 185 ALA A CA 1
ATOM 1522 C C . ALA A 1 185 ? -6.838 -0.638 14.950 1.00 96.81 185 ALA A C 1
ATOM 1524 O O . ALA A 1 185 ? -7.169 -1.727 15.415 1.00 96.81 185 ALA A O 1
ATOM 1525 N N . PHE A 1 186 ? -6.939 -0.332 13.653 1.00 96.25 186 PHE A N 1
ATOM 1526 C CA . PHE A 1 186 ? -7.392 -1.275 12.634 1.00 96.25 186 PHE A CA 1
ATOM 1527 C C . PHE A 1 186 ? -6.494 -2.515 12.572 1.00 96.25 186 PHE A C 1
ATOM 1529 O O . PHE A 1 186 ? -6.993 -3.629 12.679 1.00 96.25 186 PHE A O 1
ATOM 1536 N N . GLU A 1 187 ? -5.174 -2.347 12.462 1.00 95.25 187 GLU A N 1
ATOM 1537 C CA . GLU A 1 187 ? -4.249 -3.483 12.339 1.00 95.25 187 GLU A CA 1
ATOM 1538 C C . GLU A 1 187 ? -4.254 -4.357 13.603 1.00 95.25 187 GLU A C 1
ATOM 1540 O O . GLU A 1 187 ? -4.251 -5.586 13.524 1.00 95.25 187 GLU A O 1
ATOM 1545 N N . ASN A 1 188 ? -4.353 -3.740 14.786 1.00 95.56 188 ASN A N 1
ATOM 1546 C CA . ASN A 1 188 ? -4.500 -4.474 16.045 1.00 95.56 188 ASN A CA 1
ATOM 1547 C C . ASN A 1 188 ? -5.834 -5.236 16.127 1.00 95.56 188 ASN A C 1
ATOM 1549 O O . ASN A 1 188 ? -5.864 -6.367 16.618 1.00 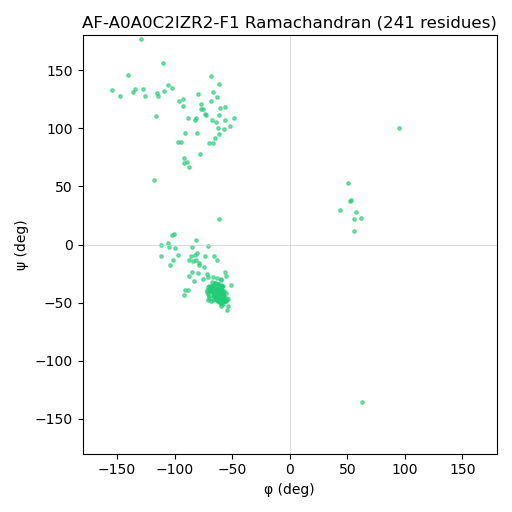95.56 188 ASN A O 1
ATOM 1553 N N . LEU A 1 189 ? -6.928 -4.636 15.645 1.00 95.12 189 LEU A N 1
ATOM 1554 C CA . LEU A 1 189 ? -8.234 -5.286 15.551 1.00 95.12 189 LEU A CA 1
ATOM 1555 C C . LEU A 1 189 ? -8.190 -6.472 14.580 1.00 95.12 189 LEU A C 1
ATOM 1557 O O . LEU A 1 189 ? -8.652 -7.557 14.927 1.00 95.12 189 LEU A O 1
ATOM 1561 N N . ASN A 1 190 ? -7.582 -6.289 13.409 1.00 93.56 190 ASN A N 1
ATOM 1562 C CA . ASN A 1 190 ? -7.434 -7.328 12.396 1.00 93.56 190 ASN A CA 1
ATOM 1563 C C . ASN A 1 190 ? -6.625 -8.520 12.933 1.00 93.56 190 ASN A C 1
ATOM 1565 O O . ASN A 1 190 ? -7.077 -9.663 12.883 1.00 93.56 190 ASN A O 1
ATOM 1569 N N . ALA A 1 191 ? -5.475 -8.252 13.559 1.00 92.50 191 ALA A N 1
ATOM 1570 C CA . ALA A 1 191 ? -4.655 -9.283 14.191 1.00 92.50 191 ALA A CA 1
ATOM 1571 C C . ALA A 1 191 ? -5.410 -10.041 15.297 1.00 92.50 191 ALA A C 1
ATOM 1573 O O . ALA A 1 191 ? -5.266 -11.257 15.437 1.00 92.50 191 ALA A O 1
ATOM 1574 N N . PHE A 1 192 ? -6.238 -9.341 16.079 1.00 93.81 192 PHE A N 1
ATOM 1575 C CA . PHE A 1 192 ? -7.071 -9.962 17.105 1.00 93.81 192 PHE A CA 1
ATOM 1576 C C . PHE A 1 192 ? -8.135 -10.894 16.510 1.00 93.81 192 PHE A C 1
ATOM 1578 O O . PHE A 1 192 ? -8.285 -12.017 16.990 1.00 93.81 192 PHE A O 1
ATOM 1585 N N . ILE A 1 193 ? -8.827 -10.461 15.455 1.00 92.19 193 ILE A N 1
ATOM 1586 C CA . ILE A 1 193 ? -9.828 -11.269 14.744 1.00 92.19 193 ILE A CA 1
ATOM 1587 C C . ILE A 1 193 ? -9.184 -12.541 14.172 1.00 92.19 193 ILE A C 1
ATOM 1589 O O . ILE A 1 193 ? -9.684 -13.640 14.410 1.00 92.19 193 ILE A O 1
ATOM 1593 N N . ILE A 1 194 ? -8.027 -12.421 13.512 1.00 89.56 194 ILE A N 1
ATOM 1594 C CA . ILE A 1 194 ? -7.269 -13.571 12.983 1.00 89.56 194 ILE A CA 1
ATOM 1595 C C . ILE A 1 194 ? -6.891 -14.552 14.105 1.00 89.56 194 ILE A C 1
ATOM 1597 O O . ILE A 1 194 ? -7.022 -15.770 13.948 1.00 89.56 194 ILE A O 1
ATOM 1601 N N . ALA A 1 195 ? -6.449 -14.040 15.258 1.00 90.25 195 ALA A N 1
ATOM 1602 C CA . ALA A 1 195 ? -6.095 -14.873 16.404 1.00 90.25 195 ALA A CA 1
ATOM 1603 C C . ALA A 1 195 ? -7.304 -15.631 16.982 1.00 90.25 195 ALA A C 1
ATOM 1605 O O . ALA A 1 195 ? -7.156 -16.788 17.377 1.00 90.25 195 ALA A O 1
ATOM 1606 N N . LEU A 1 196 ? -8.490 -15.011 17.008 1.00 88.94 196 LEU A N 1
ATOM 1607 C CA . LEU A 1 196 ? -9.728 -15.679 17.425 1.00 88.94 196 LEU A CA 1
ATOM 1608 C C . LEU A 1 196 ? -10.101 -16.816 16.469 1.00 88.94 196 LEU A C 1
ATOM 1610 O O . LEU A 1 196 ? -10.335 -17.935 16.922 1.00 88.94 196 LEU A O 1
ATOM 1614 N N . PHE A 1 197 ? -10.061 -16.571 15.158 1.00 87.12 197 PHE A N 1
ATOM 1615 C CA . PHE A 1 197 ? -10.347 -17.612 14.167 1.00 87.12 197 PHE A CA 1
ATOM 1616 C C . PHE A 1 197 ? -9.352 -18.773 14.227 1.00 87.12 197 PHE A C 1
ATOM 1618 O O . PHE A 1 197 ? -9.743 -19.934 14.119 1.00 87.12 197 PHE A O 1
ATOM 1625 N N . SER A 1 198 ? -8.072 -18.480 14.460 1.00 86.56 198 SER A N 1
ATOM 1626 C CA . SER A 1 198 ? -7.037 -19.512 14.590 1.00 86.56 198 SER A CA 1
ATOM 1627 C C . SER A 1 198 ? -7.290 -20.440 15.788 1.00 86.56 198 SER A C 1
ATOM 1629 O O . SER A 1 198 ? -7.008 -21.637 15.717 1.00 86.56 198 SER A O 1
ATOM 1631 N N . PHE A 1 199 ? -7.844 -19.911 16.884 1.00 84.88 199 PHE A N 1
ATOM 1632 C CA . PHE A 1 199 ? -8.203 -20.700 18.065 1.00 84.88 199 PHE A CA 1
ATOM 1633 C C . PHE A 1 199 ? -9.432 -21.586 17.813 1.00 84.88 199 PHE A C 1
ATOM 1635 O O . PHE A 1 199 ? -9.444 -22.761 18.192 1.00 84.88 199 PHE A O 1
ATOM 1642 N N . ASP A 1 200 ? -10.441 -21.060 17.119 1.00 79.56 200 ASP A N 1
ATOM 1643 C CA . ASP A 1 200 ? -11.646 -21.819 16.769 1.00 79.56 200 ASP A CA 1
ATOM 1644 C C . ASP A 1 200 ? -11.336 -22.989 15.831 1.00 79.56 200 ASP A C 1
ATOM 1646 O O . ASP A 1 200 ? -11.818 -24.098 16.055 1.00 79.56 200 ASP A O 1
ATOM 1650 N N . VAL A 1 201 ? -10.471 -22.794 14.831 1.00 78.12 201 VAL A N 1
ATOM 1651 C CA . VAL A 1 201 ? -10.044 -23.897 13.955 1.00 78.12 201 VAL A CA 1
ATOM 1652 C C . VAL A 1 201 ? -9.276 -24.946 14.740 1.00 78.12 201 VAL A C 1
ATOM 1654 O O . VAL A 1 201 ? -9.584 -26.125 14.625 1.00 78.12 201 VAL A O 1
ATOM 1657 N N . ALA A 1 202 ? -8.320 -24.548 15.583 1.00 77.44 202 ALA A N 1
ATOM 1658 C CA . ALA A 1 202 ? -7.539 -25.503 16.369 1.00 77.44 202 ALA A CA 1
ATOM 1659 C C . ALA A 1 202 ? -8.414 -26.361 17.303 1.00 77.44 202 ALA A C 1
ATOM 1661 O O . ALA A 1 202 ? -8.079 -27.513 17.571 1.00 77.44 202 ALA A O 1
ATOM 1662 N N . THR A 1 203 ? -9.541 -25.823 17.776 1.00 80.88 203 THR A N 1
ATOM 1663 C CA . THR A 1 203 ? -10.490 -26.560 18.625 1.00 80.88 203 THR A CA 1
ATOM 1664 C C . THR A 1 203 ? -11.500 -27.398 17.833 1.00 80.88 203 THR A C 1
ATOM 1666 O O . THR A 1 203 ? -11.998 -28.389 18.368 1.00 80.88 203 THR A O 1
ATOM 1669 N N . LYS A 1 204 ? -11.774 -27.050 16.567 1.00 73.81 204 LYS A N 1
ATOM 1670 C CA . LYS A 1 204 ? -12.740 -27.733 15.683 1.00 73.81 204 LYS A CA 1
ATOM 1671 C C . LYS A 1 204 ? -12.120 -28.610 14.591 1.00 73.81 204 LYS A C 1
ATOM 1673 O O . LYS A 1 204 ? -12.872 -29.277 13.891 1.00 73.81 204 LYS A O 1
ATOM 1678 N N . ALA A 1 205 ? -10.791 -28.670 14.468 1.00 60.50 205 ALA A N 1
ATOM 1679 C CA . ALA A 1 205 ? -10.023 -29.351 13.407 1.00 60.50 205 ALA A CA 1
ATOM 1680 C C . ALA A 1 205 ? -10.207 -30.886 13.277 1.00 60.50 205 ALA A C 1
ATOM 1682 O O . ALA A 1 205 ? -9.359 -31.568 12.705 1.00 60.50 205 ALA A O 1
ATOM 1683 N N . ASN A 1 206 ? -11.310 -31.448 13.764 1.00 62.16 206 ASN A N 1
ATOM 1684 C CA . ASN A 1 206 ? -11.740 -32.800 13.434 1.00 62.16 206 ASN A CA 1
ATOM 1685 C C . ASN A 1 206 ? -12.461 -32.880 12.071 1.00 62.16 206 ASN A C 1
ATOM 1687 O O . ASN A 1 206 ? -12.738 -33.994 11.631 1.00 62.16 206 ASN A O 1
ATOM 1691 N N . ASP A 1 207 ? -12.751 -31.749 11.406 1.00 67.12 207 ASP A N 1
ATOM 1692 C CA . ASP A 1 207 ? -13.435 -31.706 10.104 1.00 67.12 207 ASP A CA 1
ATOM 1693 C C . ASP A 1 207 ? -12.670 -30.870 9.053 1.00 67.12 207 ASP A C 1
ATOM 1695 O O . ASP A 1 207 ? -12.176 -29.774 9.325 1.00 67.12 207 ASP A O 1
ATOM 1699 N N . TRP A 1 208 ? -12.534 -31.412 7.840 1.00 55.44 208 TRP A N 1
ATOM 1700 C CA . TRP A 1 208 ?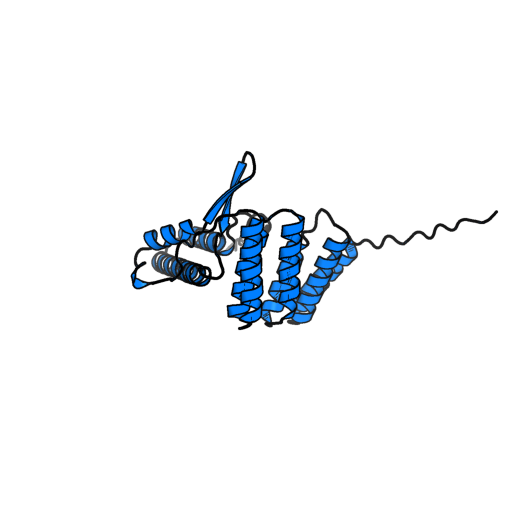 -11.676 -30.882 6.768 1.00 55.44 208 TRP A CA 1
ATOM 1701 C C . TRP A 1 208 ? -12.321 -29.703 6.020 1.00 55.44 208 TRP A C 1
ATOM 1703 O O . TRP A 1 208 ? -11.613 -28.858 5.463 1.00 55.44 208 TRP A O 1
ATOM 1713 N N . ASP A 1 209 ? -13.653 -29.606 6.034 1.00 67.38 209 ASP A N 1
ATOM 1714 C CA . ASP A 1 209 ? -14.387 -28.505 5.397 1.00 67.38 209 ASP A CA 1
ATOM 1715 C C . ASP A 1 209 ? -14.309 -27.194 6.208 1.00 67.38 209 ASP A C 1
ATOM 1717 O O . ASP A 1 209 ? -14.224 -26.110 5.619 1.00 67.38 209 ASP A O 1
ATOM 1721 N N . ASP A 1 210 ? -14.179 -27.276 7.537 1.00 57.88 210 ASP A N 1
ATOM 1722 C CA . ASP A 1 210 ? -13.972 -26.112 8.416 1.00 57.88 210 ASP A CA 1
ATOM 1723 C C . ASP A 1 210 ? -12.596 -25.450 8.187 1.00 57.88 210 ASP A C 1
ATOM 1725 O O . ASP A 1 210 ? -12.455 -24.223 8.252 1.00 57.88 210 ASP A O 1
ATOM 1729 N N . MET A 1 211 ? -11.572 -26.238 7.832 1.00 54.25 211 MET A N 1
ATOM 1730 C CA . MET A 1 211 ? -10.236 -25.714 7.512 1.00 54.25 211 MET A CA 1
ATOM 1731 C C . MET A 1 211 ? -10.230 -24.874 6.225 1.00 54.25 211 MET A C 1
ATOM 1733 O O . MET A 1 211 ? -9.514 -23.873 6.143 1.00 54.25 211 MET A O 1
ATOM 1737 N N . LYS A 1 212 ? -11.046 -25.238 5.225 1.00 57.19 212 LYS A N 1
ATOM 1738 C CA . LYS A 1 212 ? -11.151 -24.488 3.963 1.00 57.19 212 LYS A CA 1
ATOM 1739 C C . LYS A 1 212 ? -11.845 -23.144 4.142 1.00 57.19 212 LYS A C 1
ATOM 1741 O O . LYS A 1 212 ? -11.373 -22.151 3.592 1.00 57.19 212 LYS A O 1
ATOM 1746 N N . GLN A 1 213 ? -12.926 -23.092 4.922 1.00 61.31 213 GLN A N 1
ATOM 1747 C CA . GLN A 1 213 ? -13.622 -21.830 5.199 1.00 61.31 213 GLN A CA 1
ATOM 1748 C C . GLN A 1 213 ? -12.729 -20.849 5.967 1.00 61.31 213 GLN A C 1
ATOM 1750 O O . GLN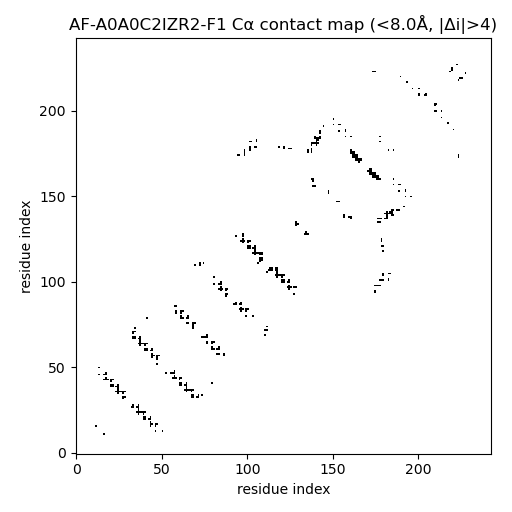 A 1 213 ? -12.702 -19.663 5.642 1.00 61.31 213 GLN A O 1
ATOM 1755 N N . SER A 1 214 ? -11.925 -21.335 6.917 1.00 59.22 214 SER A N 1
ATOM 1756 C CA . SER A 1 214 ? -10.967 -20.487 7.635 1.00 59.22 214 SER A CA 1
ATOM 1757 C C . SER A 1 214 ? -9.837 -19.953 6.745 1.00 59.22 214 SER A C 1
ATOM 1759 O O . SER A 1 214 ? -9.497 -18.767 6.825 1.00 59.22 214 SER A O 1
ATOM 1761 N N . ALA A 1 215 ? -9.285 -20.786 5.856 1.00 57.72 215 ALA A N 1
ATOM 1762 C CA . ALA A 1 215 ? -8.286 -20.344 4.884 1.00 57.72 215 ALA A CA 1
ATOM 1763 C C . ALA A 1 215 ? -8.854 -19.267 3.942 1.00 57.72 215 ALA A C 1
ATOM 1765 O O . ALA A 1 215 ? -8.198 -18.258 3.688 1.00 57.72 215 ALA A O 1
ATOM 1766 N N . MET A 1 216 ? -10.102 -19.437 3.495 1.00 55.53 216 MET A N 1
ATOM 1767 C CA . MET A 1 216 ? -10.799 -18.476 2.640 1.00 55.53 216 MET A CA 1
ATOM 1768 C C . MET A 1 216 ? -11.050 -17.139 3.357 1.00 55.53 216 MET A C 1
ATOM 1770 O O . MET A 1 216 ? -10.838 -16.080 2.769 1.00 55.53 216 MET A O 1
ATOM 1774 N N . LEU A 1 217 ? -11.415 -17.168 4.644 1.00 58.91 217 LEU A N 1
ATOM 1775 C CA . LEU A 1 217 ? -11.593 -15.956 5.450 1.00 58.91 217 LEU A CA 1
ATOM 1776 C C . LEU A 1 217 ? -10.267 -15.227 5.714 1.00 58.91 217 LEU A C 1
ATOM 1778 O O . LEU A 1 217 ? -10.225 -14.004 5.712 1.00 58.91 217 LEU A O 1
ATOM 1782 N N . THR A 1 218 ? -9.173 -15.965 5.911 1.00 56.12 218 THR A N 1
ATOM 1783 C CA . THR A 1 218 ? -7.839 -15.379 6.135 1.00 56.12 218 THR A CA 1
ATOM 1784 C C . THR A 1 218 ? -7.340 -14.645 4.890 1.00 56.12 218 THR A C 1
ATOM 1786 O O . THR A 1 218 ? -6.774 -13.561 4.995 1.00 56.12 218 THR A O 1
ATOM 1789 N N . VAL A 1 219 ? -7.600 -15.198 3.703 1.00 54.66 219 VAL A N 1
ATOM 1790 C CA . VAL A 1 219 ? -7.323 -14.531 2.420 1.00 54.66 219 VAL A CA 1
ATOM 1791 C C . VAL A 1 219 ? -8.207 -13.291 2.261 1.00 54.66 219 VAL A C 1
ATOM 1793 O O . VAL A 1 219 ? -7.708 -12.225 1.917 1.00 54.66 219 VAL A O 1
ATOM 1796 N N . TYR A 1 220 ? -9.495 -13.392 2.605 1.00 57.25 220 TYR A N 1
ATOM 1797 C CA . TYR A 1 220 ? -10.430 -12.264 2.559 1.00 57.25 220 TYR A CA 1
ATOM 1798 C C . TYR A 1 220 ? -10.013 -11.098 3.475 1.00 57.25 220 TYR A C 1
ATOM 1800 O O . TYR A 1 220 ? -10.068 -9.940 3.064 1.00 57.25 220 TYR A O 1
ATOM 1808 N N . LEU A 1 221 ? -9.552 -11.397 4.695 1.00 56.59 221 LEU A N 1
ATOM 1809 C CA . LEU A 1 221 ? -9.095 -10.396 5.666 1.00 56.59 221 LEU A CA 1
ATOM 1810 C C . LEU A 1 221 ? -7.760 -9.737 5.279 1.00 56.59 221 LEU A C 1
ATOM 1812 O O . LEU A 1 221 ? -7.525 -8.594 5.667 1.00 56.59 221 LEU A O 1
ATOM 1816 N N . ASN A 1 222 ? -6.899 -10.435 4.533 1.00 51.53 222 ASN A N 1
ATOM 1817 C CA . ASN A 1 222 ? -5.587 -9.920 4.133 1.00 51.53 222 ASN A CA 1
ATOM 1818 C C . ASN A 1 222 ? -5.625 -9.132 2.817 1.00 51.53 222 ASN A C 1
ATOM 1820 O O . ASN A 1 222 ? -4.975 -8.095 2.725 1.00 51.53 222 ASN A O 1
ATOM 1824 N N . ASP A 1 223 ? -6.404 -9.583 1.831 1.00 53.78 223 ASP A N 1
ATOM 1825 C CA . ASP A 1 223 ? -6.376 -9.002 0.482 1.00 53.78 223 ASP A CA 1
ATOM 1826 C C . ASP A 1 223 ? -7.541 -8.038 0.211 1.00 53.78 223 ASP A C 1
ATOM 1828 O O . ASP A 1 223 ? -7.521 -7.313 -0.785 1.00 53.78 223 ASP A O 1
ATOM 1832 N N . GLY A 1 224 ? -8.582 -8.023 1.059 1.00 45.81 224 GLY A N 1
ATOM 1833 C CA . GLY A 1 224 ? -9.761 -7.156 0.900 1.00 45.81 224 GLY A CA 1
ATOM 1834 C C . GLY A 1 224 ? -10.481 -7.295 -0.451 1.00 45.81 224 GLY A C 1
ATOM 1835 O O . GLY A 1 224 ? -11.318 -6.464 -0.799 1.00 45.81 224 GLY A O 1
ATOM 1836 N N . CYS A 1 225 ? -10.140 -8.313 -1.244 1.00 41.06 225 CYS A N 1
ATOM 1837 C CA . CYS A 1 225 ? -10.622 -8.514 -2.600 1.00 41.06 225 CYS A CA 1
ATOM 1838 C C . CYS A 1 225 ? -10.715 -10.016 -2.887 1.00 41.06 225 CYS A C 1
ATOM 1840 O O . CYS A 1 225 ? -9.744 -10.750 -2.724 1.00 41.06 225 CYS A O 1
ATOM 1842 N N . MET A 1 226 ? -11.879 -10.475 -3.350 1.00 36.19 226 MET A N 1
ATOM 1843 C CA . MET A 1 226 ? -12.149 -11.885 -3.680 1.00 36.19 226 MET A CA 1
ATOM 1844 C C . MET A 1 226 ? -11.417 -12.372 -4.953 1.00 36.19 226 MET A C 1
ATOM 1846 O O . MET A 1 226 ? -11.558 -13.527 -5.342 1.00 36.19 226 MET A O 1
ATOM 1850 N N . GLU A 1 227 ? -10.655 -11.505 -5.629 1.00 38.41 227 GLU A N 1
ATOM 1851 C CA . GLU A 1 227 ? -10.184 -11.725 -7.006 1.00 38.41 227 GLU A CA 1
ATOM 1852 C C . GLU A 1 227 ? -8.874 -12.529 -7.131 1.00 38.41 227 GLU A C 1
ATOM 1854 O O . GLU A 1 227 ? -8.502 -12.923 -8.236 1.00 38.41 227 GLU A O 1
ATOM 1859 N N . THR A 1 228 ? -8.145 -12.804 -6.043 1.00 37.56 228 THR A N 1
ATOM 1860 C CA . THR A 1 228 ? -6.790 -13.391 -6.142 1.00 37.56 228 THR A CA 1
ATOM 1861 C C . THR A 1 228 ? -6.757 -14.910 -6.352 1.00 37.56 228 THR A C 1
ATOM 1863 O O . THR A 1 228 ? -5.717 -15.436 -6.752 1.00 37.56 228 THR A O 1
ATOM 1866 N N . TYR A 1 229 ? -7.869 -15.634 -6.172 1.00 36.06 229 TYR A N 1
ATOM 1867 C CA . TYR A 1 229 ? -7.853 -17.106 -6.232 1.00 36.06 229 TYR A CA 1
ATOM 1868 C C . TYR A 1 229 ? -8.037 -17.711 -7.632 1.00 36.06 229 TYR A C 1
ATOM 1870 O O . TYR A 1 229 ? -7.514 -18.793 -7.895 1.00 36.06 229 TYR A O 1
ATOM 1878 N N . GLU A 1 230 ? -8.704 -17.027 -8.565 1.00 34.34 230 GLU A N 1
ATOM 1879 C CA . GLU A 1 230 ? -8.919 -17.582 -9.915 1.00 34.34 230 GLU A CA 1
ATOM 1880 C C . GLU A 1 230 ? -7.681 -17.468 -10.824 1.00 34.34 230 GLU A C 1
ATOM 1882 O O . GLU A 1 230 ? -7.569 -18.185 -11.818 1.00 34.34 230 GLU A O 1
ATOM 1887 N N . ALA A 1 231 ? -6.700 -16.631 -10.471 1.00 33.47 231 ALA A N 1
ATOM 1888 C CA . ALA A 1 231 ? -5.533 -16.367 -11.316 1.00 33.47 231 ALA A CA 1
ATOM 1889 C C . ALA A 1 231 ? -4.392 -17.395 -11.189 1.00 33.47 231 ALA A C 1
ATOM 1891 O O . ALA A 1 231 ? -3.504 -17.410 -12.042 1.00 33.47 231 ALA A O 1
ATOM 1892 N N . PHE A 1 232 ? -4.393 -18.259 -10.164 1.00 30.58 232 PHE A N 1
ATOM 1893 C CA . PHE A 1 232 ? -3.250 -19.140 -9.884 1.00 30.58 232 PHE A CA 1
ATOM 1894 C C . PHE A 1 232 ? -3.416 -20.612 -10.241 1.00 30.58 232 PHE A C 1
ATOM 1896 O O . PHE A 1 232 ? -2.455 -21.340 -10.043 1.00 30.58 232 PHE A O 1
ATOM 1903 N N . GLY A 1 233 ? -4.545 -21.061 -10.804 1.00 34.44 233 GLY A N 1
ATOM 1904 C CA . GLY A 1 233 ? -4.622 -22.305 -11.593 1.00 34.44 233 GLY A CA 1
ATOM 1905 C C . GLY A 1 233 ? -3.888 -23.546 -11.049 1.00 34.44 233 GLY A C 1
ATOM 1906 O O . GLY A 1 233 ? -3.445 -24.380 -11.837 1.00 34.44 233 GLY A O 1
ATOM 1907 N N . LEU A 1 234 ? -3.730 -23.695 -9.730 1.00 32.78 234 LEU A N 1
ATOM 1908 C CA . LEU A 1 234 ? -3.045 -24.831 -9.117 1.00 32.78 234 LEU A CA 1
ATOM 1909 C C . LEU A 1 234 ? -4.070 -25.938 -8.866 1.00 32.78 234 LEU A C 1
ATOM 1911 O O . LEU A 1 234 ? -4.442 -26.249 -7.738 1.00 32.78 234 LEU A O 1
ATOM 1915 N N . HIS A 1 235 ? -4.525 -26.554 -9.955 1.00 35.34 235 HIS A N 1
ATOM 1916 C CA . HIS A 1 235 ? -5.114 -27.887 -9.911 1.00 35.34 235 HIS A CA 1
ATOM 1917 C C . HIS A 1 235 ? -3.993 -28.927 -9.814 1.00 35.34 235 HIS A C 1
ATOM 1919 O O . HIS A 1 235 ? -3.654 -29.591 -10.790 1.00 35.34 235 HIS A O 1
ATOM 1925 N N . SER A 1 236 ? -3.420 -29.099 -8.627 1.00 36.69 236 SER A N 1
ATOM 1926 C CA . SER A 1 236 ? -2.751 -30.352 -8.280 1.00 36.69 236 SER A CA 1
ATOM 1927 C C . SER A 1 236 ? -3.776 -31.267 -7.613 1.00 36.69 236 SER A C 1
ATOM 1929 O O . SER A 1 236 ? -4.048 -31.176 -6.418 1.00 36.69 236 SER A O 1
ATOM 1931 N N . GLN A 1 237 ? -4.381 -32.159 -8.403 1.00 42.75 237 GLN A N 1
ATOM 1932 C CA . GLN A 1 237 ? -5.048 -33.327 -7.830 1.00 42.75 237 GLN A CA 1
ATOM 1933 C C . GLN A 1 237 ? -4.000 -34.174 -7.086 1.00 42.75 237 GLN A C 1
ATOM 1935 O O . GLN A 1 237 ? -2.893 -34.354 -7.606 1.00 42.75 237 GLN A O 1
ATOM 1940 N N . PRO A 1 238 ? -4.307 -34.707 -5.891 1.00 36.94 238 PRO A N 1
ATOM 1941 C CA . PRO A 1 238 ? -3.426 -35.667 -5.249 1.00 36.94 238 PRO A CA 1
ATOM 1942 C C . PRO A 1 238 ? -3.338 -36.918 -6.126 1.00 36.94 238 PRO A C 1
ATOM 1944 O O . PRO A 1 238 ? -4.358 -37.489 -6.512 1.00 36.94 238 PRO A O 1
ATOM 1947 N N . ALA A 1 239 ? -2.111 -37.329 -6.447 1.00 39.56 239 ALA A N 1
ATOM 1948 C CA . ALA A 1 239 ? -1.853 -38.597 -7.107 1.00 39.56 239 ALA A CA 1
ATOM 1949 C C . ALA A 1 239 ? -2.457 -39.727 -6.262 1.00 39.56 239 ALA A C 1
ATOM 1951 O O . ALA A 1 239 ? -2.071 -39.927 -5.107 1.00 39.56 239 ALA A O 1
ATOM 1952 N N . SER A 1 240 ? -3.417 -40.450 -6.834 1.00 49.34 240 SER A N 1
ATOM 1953 C CA . SER A 1 240 ? -3.901 -41.707 -6.282 1.00 49.34 240 SER A CA 1
ATOM 1954 C C . SER A 1 240 ? -2.735 -42.691 -6.245 1.00 49.34 240 SER A C 1
ATOM 1956 O O . SER A 1 240 ? -2.216 -43.107 -7.280 1.00 49.34 240 SER A O 1
ATOM 1958 N N . ILE A 1 241 ? -2.291 -43.031 -5.039 1.00 52.75 241 ILE A N 1
ATOM 1959 C CA . ILE A 1 241 ? -1.416 -44.178 -4.821 1.00 52.75 241 ILE A CA 1
ATOM 1960 C C . ILE A 1 241 ? -2.332 -45.399 -4.816 1.00 52.75 241 ILE A C 1
ATOM 1962 O O . ILE A 1 241 ? -2.953 -45.705 -3.797 1.00 52.75 241 ILE A O 1
ATOM 1966 N N . ASP A 1 242 ? -2.438 -46.061 -5.965 1.00 58.16 242 ASP A N 1
ATOM 1967 C CA . ASP A 1 242 ? -3.040 -47.387 -6.048 1.00 58.16 242 ASP A CA 1
ATOM 1968 C C . ASP A 1 242 ? -2.149 -48.392 -5.300 1.00 58.16 242 ASP A C 1
ATOM 1970 O O . ASP A 1 242 ? -0.924 -48.411 -5.465 1.00 58.16 242 ASP A O 1
ATOM 1974 N N . LYS A 1 243 ? -2.779 -49.196 -4.440 1.00 59.19 243 LYS A N 1
ATOM 1975 C CA . LYS A 1 243 ? -2.202 -50.379 -3.794 1.00 59.19 243 LYS A CA 1
ATOM 1976 C C . LYS A 1 243 ? -2.692 -51.637 -4.489 1.00 59.19 243 LYS A C 1
ATOM 1978 O O . LYS A 1 243 ? -3.896 -51.670 -4.824 1.00 59.19 243 LYS A O 1
#

Sequence (243 aa):
MPTNIRQSKSYIDVGSIYVNLMHIAEIMKTLNEWEEAGDAYFSAAVTVDRHKIPYISGIKTYELSIECFLRIRSTKAYRSFQKVIDNYLQENKILEAIQHCIDYGYLCKKVFEDRYKSEEFYQKADELRIHHNIPHTCAITEFDRNKRKVLDNALDDWQNFFVNEQHGACTERAIKSVCGKCVEAFENLNAFIIALFSFDVATKANDWDDMKQSAMLTVYLNDGCMETYEAFGLHSQPASIDK